Protein AF-A0A1I4ALZ8-F1 (afdb_monomer_lite)

Radius of gyration: 36.39 Å; chains: 1; bounding box: 102×57×103 Å

Sequence (202 aa):
MAGQRLGHFTLVLSGMFPVREQSDTSKTTGQTIAGKTPAMRKPFARTHALRALAEGAKATLDLLADASGRSLRMLKLQAEREGWALDRAPQEDLAARFRVFAAMLLDKLEDAGRKAAEEGITINKAEIDGFITIIRGLEKVDTIMRPEMVAKENKIKQDEDMAEVLQRINTRIVEMARELAAQLVEESCRAGRCVAGEGRMV

Secondary structure (DSSP, 8-state):
---------------------------------------SSHHHHHHHHHHHHHTT----HHHHHHHHT--HHHHHHHHHHTT--TTS-----HHHHHHHHHHHHHHHHHHHHHHHHHS-----HHHHHHHHHHHHHHHHHHHHHHHHHHHHHHHHHHHHHHHHHHHHHHHHHHHHHHHHHHHHHHHHHHHHHHHHHSS---

pLDDT: mean 70.78, std 19.29, range [33.56, 97.81]

Foldseek 3Di:
DDDDDDDDDDDDDDDDDDDDDDDDDDDDDDDDDPDPDDDDPQPVLQVVLVVCVVVPHQDDLSSVCNVVVHDSVVSVVVCVVVVPPSVPDPPPPPPVVVVVVVVVLVVVVVVLVCCCVPVVDPRDPVVVVVSVVVVVVVVVVCVVVVVVVVVVVVVVVVVVVVVVVVVVVVVVVVVVVVVVVVVVVVVVVVVVVVVVVPPPDD

Structure (mmCIF, N/CA/C/O backbone):
data_AF-A0A1I4ALZ8-F1
#
_entry.id   AF-A0A1I4ALZ8-F1
#
loop_
_atom_site.group_PDB
_atom_site.id
_atom_site.type_symbol
_atom_site.label_atom_id
_atom_site.label_alt_id
_atom_site.label_comp_id
_atom_site.label_asym_id
_atom_site.label_entity_id
_atom_site.label_seq_id
_atom_site.pdbx_PDB_ins_code
_atom_site.Cartn_x
_atom_site.Cartn_y
_atom_site.Cartn_z
_atom_site.occupancy
_atom_site.B_iso_or_equiv
_atom_site.auth_seq_id
_atom_site.auth_comp_id
_atom_site.auth_asym_id
_atom_site.auth_atom_id
_atom_site.pdbx_PDB_model_num
ATOM 1 N N . MET A 1 1 ? -57.436 -8.500 36.929 1.00 39.16 1 MET A N 1
ATOM 2 C CA . MET A 1 1 ? -58.690 -9.109 36.427 1.00 39.16 1 MET A CA 1
ATOM 3 C C . MET A 1 1 ? -58.952 -8.445 35.081 1.00 39.16 1 MET A C 1
ATOM 5 O O . MET A 1 1 ? -59.111 -7.240 35.098 1.00 39.16 1 MET A O 1
ATOM 9 N N . ALA A 1 2 ? -58.878 -9.017 33.884 1.00 40.94 2 ALA A N 1
ATOM 10 C CA . ALA A 1 2 ? -58.843 -10.358 33.293 1.00 40.94 2 ALA A CA 1
ATOM 11 C C . ALA A 1 2 ? -58.026 -10.209 31.972 1.00 40.94 2 ALA A C 1
ATOM 13 O O . ALA A 1 2 ? -57.810 -9.084 31.544 1.00 40.94 2 ALA A O 1
ATOM 14 N N . GLY A 1 3 ? -57.500 -11.187 31.242 1.00 38.97 3 GLY A N 1
ATOM 15 C CA . GLY A 1 3 ? -57.670 -12.633 31.151 1.00 38.97 3 GLY A CA 1
ATOM 16 C C . GLY A 1 3 ? -57.315 -13.004 29.696 1.00 38.97 3 GLY A C 1
ATOM 17 O O . GLY A 1 3 ? -57.882 -12.440 28.767 1.00 38.97 3 GLY A O 1
ATOM 18 N N . GLN A 1 4 ? -56.329 -13.884 29.507 1.00 48.06 4 GLN A N 1
ATOM 19 C CA . GLN A 1 4 ? -55.815 -14.375 28.216 1.00 48.06 4 GLN A CA 1
ATOM 20 C C . GLN A 1 4 ? -56.834 -15.244 27.451 1.00 48.06 4 GLN A C 1
ATOM 22 O O . GLN A 1 4 ? -57.576 -15.981 28.095 1.00 48.06 4 GLN A O 1
ATOM 27 N N . ARG A 1 5 ? -56.753 -15.273 26.106 1.00 43.75 5 ARG A N 1
ATOM 28 C CA . ARG A 1 5 ? -57.027 -16.436 25.214 1.00 43.75 5 ARG A CA 1
ATOM 29 C C . ARG A 1 5 ? -56.225 -16.240 23.912 1.00 43.75 5 ARG A C 1
ATOM 31 O O . ARG A 1 5 ? -56.428 -15.243 23.236 1.00 43.75 5 ARG A O 1
ATOM 38 N N . LEU A 1 6 ? -55.130 -16.965 23.661 1.00 45.75 6 LEU A N 1
ATOM 39 C CA . LEU A 1 6 ? -55.032 -18.291 23.022 1.00 45.75 6 LEU A CA 1
ATOM 40 C C . LEU A 1 6 ? -55.847 -18.429 21.726 1.00 45.75 6 LEU A C 1
ATOM 42 O O . LEU A 1 6 ? -57.055 -18.644 21.760 1.00 45.75 6 LEU A O 1
ATOM 46 N N . GLY A 1 7 ? -55.132 -18.383 20.600 1.00 43.22 7 GLY A N 1
ATOM 47 C CA . GLY A 1 7 ? -55.581 -18.831 19.286 1.00 43.22 7 GLY A CA 1
ATOM 48 C C . GLY A 1 7 ? -54.476 -19.658 18.632 1.00 43.22 7 GLY A C 1
ATOM 49 O O . GLY A 1 7 ? -53.557 -19.114 18.032 1.00 43.22 7 GLY A O 1
ATOM 50 N N . HIS A 1 8 ? -54.560 -20.975 18.810 1.00 39.53 8 HIS A N 1
ATOM 51 C CA . HIS A 1 8 ? -53.878 -21.990 18.011 1.00 39.53 8 HIS A CA 1
ATOM 52 C C . HIS A 1 8 ? -54.410 -21.953 16.571 1.00 39.53 8 HIS A C 1
ATOM 54 O O . HIS A 1 8 ? -55.624 -21.980 16.395 1.00 39.53 8 HIS A O 1
ATOM 60 N N . PHE A 1 9 ? -53.535 -22.021 15.565 1.00 38.72 9 PHE A N 1
ATOM 61 C CA . PHE A 1 9 ? -53.854 -22.697 14.305 1.00 38.72 9 PHE A CA 1
ATOM 62 C C . PHE A 1 9 ? -52.596 -23.359 13.739 1.00 38.72 9 PHE A C 1
ATOM 64 O O . PHE A 1 9 ? -51.549 -22.735 13.578 1.00 38.72 9 PHE A O 1
ATOM 71 N N . THR A 1 10 ? -52.723 -24.655 13.487 1.00 39.97 10 THR A N 1
ATOM 72 C CA . THR A 1 10 ? -51.691 -25.566 12.999 1.00 39.97 10 THR A CA 1
ATOM 73 C C . THR A 1 10 ? -52.059 -26.016 11.581 1.00 39.97 10 THR A C 1
ATOM 75 O O . THR A 1 10 ? -53.237 -26.234 11.312 1.00 39.97 10 THR A O 1
ATOM 78 N N . LEU A 1 11 ? -51.021 -26.276 10.771 1.00 37.44 11 LEU A N 1
ATOM 79 C CA . LEU A 1 11 ? -50.942 -27.162 9.588 1.00 37.44 11 LEU A CA 1
ATOM 80 C C . LEU A 1 11 ? -51.594 -26.737 8.255 1.00 37.44 11 LEU A C 1
ATOM 82 O O . LEU A 1 11 ? -52.790 -26.490 8.178 1.00 37.44 11 LEU A O 1
ATOM 86 N N . VAL A 1 12 ? -50.777 -26.764 7.187 1.00 42.06 12 VAL A N 1
ATOM 87 C CA . VAL A 1 12 ? -50.769 -27.707 6.028 1.00 42.06 12 VAL A CA 1
ATOM 88 C C . VAL A 1 12 ? -49.774 -27.115 4.993 1.00 42.06 12 VAL A C 1
ATOM 90 O O . VAL A 1 12 ? -49.959 -25.994 4.545 1.00 42.06 12 VAL A O 1
ATOM 93 N N . LEU A 1 13 ? -48.543 -27.624 4.832 1.00 40.00 13 LEU A N 1
ATOM 94 C CA . LEU A 1 13 ? -48.070 -28.708 3.943 1.00 40.00 13 LEU A CA 1
ATOM 95 C C . LEU A 1 13 ? -48.398 -28.567 2.438 1.00 40.00 13 LEU A C 1
ATOM 97 O O . LEU A 1 13 ? -49.560 -28.527 2.055 1.00 40.00 13 LEU A O 1
ATOM 101 N N . SER A 1 14 ? -47.339 -28.698 1.621 1.00 34.47 14 SER A N 1
ATOM 102 C CA . SER A 1 14 ? -47.292 -29.250 0.247 1.00 34.47 14 SER A CA 1
ATOM 103 C C . SER A 1 14 ? -46.983 -28.281 -0.911 1.00 34.47 14 SER A C 1
ATOM 105 O O . SER A 1 14 ? -47.621 -27.245 -1.065 1.00 34.47 14 SER A O 1
ATOM 107 N N . GLY A 1 15 ? -46.022 -28.684 -1.760 1.00 36.72 15 GLY A N 1
ATOM 108 C CA . GLY A 1 15 ? -45.734 -28.089 -3.076 1.00 36.72 15 GLY A CA 1
ATOM 109 C C . GLY A 1 15 ? -44.253 -27.736 -3.305 1.00 36.72 15 GLY A C 1
ATOM 110 O O . GLY A 1 15 ? -43.898 -26.569 -3.285 1.00 36.72 15 GLY A O 1
ATOM 111 N N . MET A 1 16 ? -43.311 -28.684 -3.349 1.00 38.56 16 MET A N 1
ATOM 112 C CA . MET A 1 16 ? -43.012 -29.523 -4.525 1.00 38.56 16 MET A CA 1
ATOM 113 C C . MET A 1 16 ? -42.394 -28.721 -5.692 1.00 38.56 16 MET A C 1
ATOM 115 O O . MET A 1 16 ? -43.092 -28.320 -6.614 1.00 38.56 16 MET A O 1
ATOM 119 N N . PHE A 1 17 ? -41.068 -28.527 -5.667 1.00 35.38 17 PHE A N 1
ATOM 120 C CA . PHE A 1 17 ? -40.275 -28.154 -6.847 1.00 35.38 17 PHE A CA 1
ATOM 121 C C . PHE A 1 17 ? -39.162 -29.194 -7.051 1.00 35.38 17 PHE A C 1
ATOM 123 O O . PHE A 1 17 ? -38.376 -29.418 -6.128 1.00 35.38 17 PHE A O 1
ATOM 130 N N . PRO A 1 18 ? -39.111 -29.878 -8.208 1.00 49.50 18 PRO A N 1
ATOM 131 C CA . PRO A 1 18 ? -38.212 -31.001 -8.409 1.00 49.50 18 PRO A CA 1
ATOM 132 C C . PRO A 1 18 ? -36.796 -30.551 -8.775 1.00 49.50 18 PRO A C 1
ATOM 134 O O . PRO A 1 18 ? -36.575 -29.723 -9.659 1.00 49.50 18 PRO A O 1
ATOM 137 N N . VAL A 1 19 ? -35.843 -31.195 -8.105 1.00 43.03 19 VAL A N 1
ATOM 138 C CA . VAL A 1 19 ? -34.445 -31.353 -8.502 1.00 43.03 19 VAL A CA 1
ATOM 139 C C . VAL A 1 19 ? -34.412 -32.127 -9.820 1.00 43.03 19 VAL A C 1
ATOM 141 O O . VAL A 1 19 ? -34.916 -33.246 -9.896 1.00 43.03 19 VAL A O 1
ATOM 144 N N . ARG A 1 20 ? -33.837 -31.533 -10.869 1.00 38.47 20 ARG A N 1
ATOM 145 C CA . ARG A 1 20 ? -33.562 -32.221 -12.134 1.00 38.47 20 ARG A CA 1
ATOM 146 C C . ARG A 1 20 ? -32.094 -32.629 -12.155 1.00 38.47 20 ARG A C 1
ATOM 148 O O . ARG A 1 20 ? -31.228 -31.838 -12.517 1.00 38.47 20 ARG A O 1
ATOM 155 N N . GLU A 1 21 ? -31.845 -33.868 -11.743 1.00 37.22 21 GLU A N 1
ATOM 156 C CA . GLU A 1 21 ? -30.665 -34.632 -12.140 1.00 37.22 21 GLU A CA 1
ATOM 157 C C . GLU A 1 21 ? -30.654 -34.766 -13.668 1.00 37.22 21 GLU A C 1
ATOM 159 O O . GLU A 1 21 ? -31.619 -35.236 -14.274 1.00 37.22 21 GLU A O 1
ATOM 164 N N . GLN A 1 22 ? -29.554 -34.360 -14.295 1.00 38.69 22 GLN A N 1
ATOM 165 C CA . GLN A 1 22 ? -29.162 -34.857 -15.607 1.00 38.69 22 GLN A CA 1
ATOM 166 C C . GLN A 1 22 ? -27.755 -35.425 -15.483 1.00 38.69 22 GLN A C 1
ATOM 168 O O . GLN A 1 22 ? -26.753 -34.714 -15.451 1.00 38.69 22 GLN A O 1
ATOM 173 N N . SER A 1 23 ? -27.730 -36.743 -15.350 1.00 39.44 23 SER A N 1
ATOM 174 C CA . SER A 1 23 ? -26.607 -37.616 -15.617 1.00 39.44 23 SER A CA 1
ATOM 175 C C . SER A 1 23 ? -26.471 -37.778 -17.132 1.00 39.44 23 SER A C 1
ATOM 177 O O . SER A 1 23 ? -27.254 -38.492 -17.745 1.00 39.44 23 SER A O 1
ATOM 179 N N . ASP A 1 24 ? -25.459 -37.147 -17.729 1.00 38.66 24 ASP A N 1
ATOM 180 C CA . ASP A 1 24 ? -24.998 -37.499 -19.074 1.00 38.66 24 ASP A CA 1
ATOM 181 C C . ASP A 1 24 ? -23.611 -38.135 -18.988 1.00 38.66 24 ASP A C 1
ATOM 183 O O . ASP A 1 24 ? -22.572 -37.490 -18.835 1.00 38.66 24 ASP A O 1
ATOM 187 N N . THR A 1 25 ? -23.616 -39.461 -19.072 1.00 45.75 25 THR A N 1
ATOM 188 C CA . THR A 1 25 ? -22.451 -40.300 -19.314 1.00 45.75 25 THR A CA 1
ATOM 189 C C . THR A 1 25 ? -22.247 -40.430 -20.820 1.00 45.75 25 THR A C 1
ATOM 191 O O . THR A 1 25 ? -22.903 -41.217 -21.490 1.00 45.75 25 THR A O 1
ATOM 194 N N . SER A 1 26 ? -21.277 -39.699 -21.365 1.00 44.88 26 SER A N 1
ATOM 195 C CA . SER A 1 26 ? -20.727 -39.981 -22.697 1.00 44.88 26 SER A CA 1
ATOM 196 C C . SER A 1 26 ? -19.204 -39.916 -22.658 1.00 44.88 26 SER A C 1
ATOM 198 O O . SER A 1 26 ? -18.594 -38.858 -22.772 1.00 44.88 26 SER A O 1
ATOM 200 N N . LYS A 1 27 ? -18.572 -41.084 -22.498 1.00 42.75 27 LYS A N 1
ATOM 201 C CA . LYS A 1 27 ? -17.187 -41.318 -22.922 1.0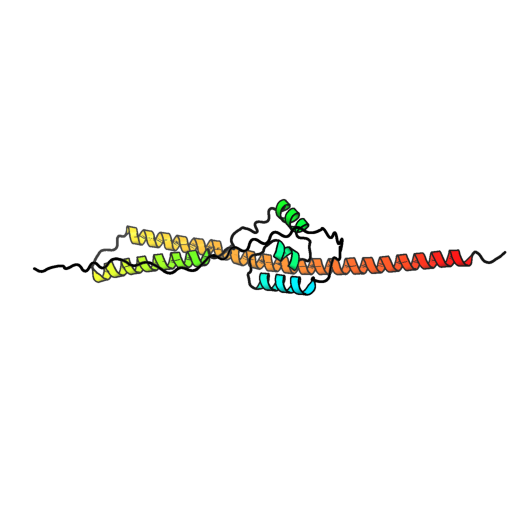0 42.75 27 LYS A CA 1
ATOM 202 C C . LYS A 1 27 ? -17.160 -41.318 -24.447 1.00 42.75 27 LYS A C 1
ATOM 204 O O . LYS A 1 27 ? -17.779 -42.210 -25.015 1.00 42.75 27 LYS A O 1
ATOM 209 N N . THR A 1 28 ? -16.372 -40.469 -25.105 1.00 39.03 28 THR A N 1
ATOM 210 C CA . THR A 1 28 ? -15.719 -40.831 -26.379 1.00 39.03 28 THR A CA 1
ATOM 211 C C . THR A 1 28 ? -14.501 -39.937 -26.636 1.00 39.03 28 THR A C 1
ATOM 213 O O . THR A 1 28 ? -14.624 -38.729 -26.779 1.00 39.03 28 THR A O 1
ATOM 216 N N . THR A 1 29 ? -13.346 -40.601 -26.706 1.00 38.97 29 THR A N 1
ATOM 217 C CA . THR A 1 29 ? -12.202 -40.327 -27.589 1.00 38.97 29 THR A CA 1
ATOM 218 C C . THR A 1 29 ? -11.378 -39.058 -27.385 1.00 38.97 29 THR A C 1
ATOM 220 O O . THR A 1 29 ? -11.809 -37.927 -27.570 1.00 38.97 29 THR A O 1
ATOM 223 N N . GLY A 1 30 ? -10.110 -39.310 -27.054 1.00 41.03 30 GLY A N 1
ATOM 224 C CA . GLY A 1 30 ? -9.074 -38.307 -26.934 1.00 41.03 30 GLY A CA 1
ATOM 225 C C . GLY A 1 30 ? -8.847 -37.517 -28.214 1.00 41.03 30 GLY A C 1
ATOM 226 O O . GLY A 1 30 ? -8.877 -38.045 -29.324 1.00 41.03 30 GLY A O 1
ATOM 227 N N . GLN A 1 31 ? -8.506 -36.252 -28.016 1.00 37.94 31 GLN A N 1
ATOM 228 C CA . GLN A 1 31 ? -7.768 -35.495 -29.002 1.00 37.94 31 GLN A CA 1
ATOM 229 C C . GLN A 1 31 ? -6.707 -34.673 -28.279 1.00 37.94 31 GLN A C 1
ATOM 231 O O . GLN A 1 31 ? -6.940 -33.584 -27.760 1.00 37.94 31 GLN A O 1
ATOM 236 N N . THR A 1 32 ? -5.514 -35.257 -28.237 1.00 43.81 32 THR A N 1
ATOM 237 C CA . THR A 1 32 ? -4.258 -34.528 -28.138 1.00 43.81 32 THR A CA 1
ATOM 238 C C . THR A 1 32 ? -4.226 -33.515 -29.275 1.00 43.81 32 THR A C 1
ATOM 240 O O . THR A 1 32 ? -4.026 -33.883 -30.428 1.00 43.81 32 THR A O 1
ATOM 243 N N . ILE A 1 33 ? -4.392 -32.237 -28.954 1.00 47.97 33 ILE A N 1
ATOM 244 C CA . ILE A 1 33 ? -3.873 -31.157 -29.789 1.00 47.97 33 ILE A CA 1
ATOM 245 C C . ILE A 1 33 ? -2.906 -30.363 -28.931 1.00 47.97 33 ILE A C 1
ATOM 247 O O . ILE A 1 33 ? -3.256 -29.458 -28.176 1.00 47.97 33 ILE A O 1
ATOM 251 N N . ALA A 1 34 ? -1.646 -30.777 -29.050 1.00 44.47 34 ALA A N 1
ATOM 252 C CA . ALA A 1 34 ? -0.503 -29.927 -28.817 1.00 44.47 34 ALA A CA 1
ATOM 253 C C . ALA A 1 34 ? -0.677 -28.657 -29.665 1.00 44.47 34 ALA A C 1
ATOM 255 O O . ALA A 1 34 ? -0.449 -28.653 -30.869 1.00 44.47 34 ALA A O 1
ATOM 256 N N . GLY A 1 35 ? -1.122 -27.589 -29.014 1.00 33.56 35 GLY A N 1
ATOM 257 C CA . GLY A 1 35 ? -1.241 -26.248 -29.571 1.00 33.56 35 GLY A CA 1
ATOM 258 C C . GLY A 1 35 ? -0.627 -25.258 -28.596 1.00 33.56 35 GLY A C 1
ATOM 259 O O . GLY A 1 35 ? -1.314 -24.444 -27.988 1.00 33.56 35 GLY A O 1
ATOM 260 N N . LYS A 1 36 ? 0.683 -25.390 -28.377 1.00 47.03 36 LYS A N 1
ATOM 261 C CA . LYS A 1 36 ? 1.496 -24.405 -27.666 1.00 47.03 36 LYS A CA 1
ATOM 262 C C . LYS A 1 36 ? 1.560 -23.140 -28.523 1.00 47.03 36 LYS A C 1
ATOM 264 O O . LYS A 1 36 ? 2.448 -23.009 -29.355 1.00 47.03 36 LYS A O 1
ATOM 269 N N . THR A 1 37 ? 0.657 -22.202 -28.270 1.00 36.03 37 THR A N 1
ATOM 270 C CA . THR A 1 37 ? 0.749 -20.831 -28.786 1.00 36.03 37 THR A CA 1
ATOM 271 C C . THR A 1 37 ? 0.792 -19.882 -27.590 1.00 36.03 37 THR A C 1
ATOM 273 O O . THR A 1 37 ? -0.251 -19.554 -27.023 1.00 36.03 37 THR A O 1
ATOM 276 N N . PRO A 1 38 ? 1.978 -19.465 -27.111 1.00 54.44 38 PRO A N 1
ATOM 277 C CA . PRO A 1 38 ? 2.044 -18.418 -26.115 1.00 54.44 38 PRO A CA 1
ATOM 278 C C . PRO A 1 38 ? 1.918 -17.058 -26.814 1.00 54.44 38 PRO A C 1
ATOM 280 O O . PRO A 1 38 ? 2.482 -16.843 -27.879 1.00 54.44 38 PRO A O 1
ATOM 283 N N . ALA A 1 39 ? 1.267 -16.121 -26.126 1.00 51.28 39 ALA A N 1
ATOM 284 C CA . ALA A 1 39 ? 1.340 -14.676 -26.353 1.00 51.28 39 ALA A CA 1
ATOM 285 C C . ALA A 1 39 ? 0.428 -14.061 -27.432 1.00 51.28 39 ALA A C 1
ATOM 287 O O . ALA A 1 39 ? 0.885 -13.689 -28.501 1.00 51.28 39 ALA A O 1
ATOM 288 N N . MET A 1 40 ? -0.823 -13.759 -27.053 1.00 48.75 40 MET A N 1
ATOM 289 C CA . MET A 1 40 ? -1.489 -12.509 -27.477 1.00 48.75 40 MET A CA 1
ATOM 290 C C . MET A 1 40 ? -2.694 -12.108 -26.593 1.00 48.75 40 MET A C 1
ATOM 292 O O . MET A 1 40 ? -3.740 -11.707 -27.079 1.00 48.75 40 MET A O 1
ATOM 296 N N . ARG A 1 41 ? -2.564 -12.194 -25.258 1.00 51.06 41 ARG A N 1
ATOM 297 C CA . ARG A 1 41 ? -3.553 -11.634 -24.297 1.00 51.06 41 ARG A CA 1
ATOM 298 C C . ARG A 1 41 ? -3.007 -10.481 -23.433 1.00 51.06 41 ARG A C 1
ATOM 300 O O . ARG A 1 41 ? -3.640 -10.065 -22.472 1.00 51.06 41 ARG A O 1
ATOM 307 N N . LYS A 1 42 ? -1.807 -9.977 -23.740 1.00 58.66 42 LYS A N 1
ATOM 308 C CA . LYS A 1 42 ? -0.958 -9.266 -22.764 1.00 58.66 42 LYS A CA 1
ATOM 309 C C . LYS A 1 42 ? -1.262 -7.779 -22.478 1.00 58.66 42 LYS A C 1
ATOM 311 O O . LYS A 1 42 ? -1.000 -7.389 -21.345 1.00 58.66 42 LYS A O 1
ATOM 316 N N . PRO A 1 43 ? -1.788 -6.934 -23.390 1.00 61.31 43 PRO A N 1
ATOM 317 C CA . PRO A 1 43 ? -1.972 -5.518 -23.051 1.00 61.31 43 PRO A CA 1
ATOM 318 C C . PRO A 1 43 ? -3.189 -5.285 -22.142 1.00 61.31 43 PRO A C 1
ATOM 320 O O . PRO A 1 43 ? -3.061 -4.634 -21.111 1.00 61.31 43 PRO A O 1
ATOM 323 N N . PHE A 1 44 ? -4.342 -5.884 -22.457 1.00 77.44 44 PHE A N 1
ATOM 324 C CA . PHE A 1 44 ? -5.579 -5.652 -21.700 1.00 77.44 44 PHE A CA 1
ATOM 325 C C . PHE A 1 44 ? -5.550 -6.243 -20.287 1.00 77.44 44 PHE A C 1
ATOM 327 O O . PHE A 1 44 ? -6.007 -5.589 -19.354 1.00 77.44 44 PHE A O 1
ATOM 334 N N . ALA A 1 45 ? -4.969 -7.436 -20.112 1.00 81.31 45 ALA A N 1
ATOM 335 C CA . ALA A 1 45 ? -4.830 -8.059 -18.793 1.00 81.31 45 ALA A CA 1
ATOM 336 C C . ALA A 1 45 ? -3.962 -7.206 -17.856 1.00 81.31 45 ALA A C 1
ATOM 338 O O . ALA A 1 45 ? -4.320 -6.989 -16.703 1.00 81.31 45 ALA A O 1
ATOM 339 N N . ARG A 1 46 ? -2.870 -6.636 -18.381 1.00 89.69 46 ARG A N 1
ATOM 340 C CA . ARG A 1 46 ? -1.981 -5.758 -17.619 1.00 89.69 46 ARG A CA 1
ATOM 341 C C . ARG A 1 46 ? -2.664 -4.456 -17.214 1.00 89.69 46 ARG A C 1
ATOM 343 O O . ARG A 1 46 ? -2.601 -4.081 -16.050 1.00 89.69 46 ARG A O 1
ATOM 350 N N . THR A 1 47 ? -3.328 -3.774 -18.149 1.00 89.94 47 THR A N 1
ATOM 351 C CA . THR A 1 47 ? -4.044 -2.522 -17.852 1.00 89.94 47 THR A CA 1
ATOM 352 C C . THR A 1 47 ? -5.179 -2.749 -16.855 1.00 89.94 47 THR A C 1
ATOM 354 O O . THR A 1 47 ? -5.353 -1.951 -15.939 1.00 89.94 47 THR A O 1
ATOM 357 N N . HIS A 1 48 ? -5.912 -3.856 -16.985 1.00 90.44 48 HIS A N 1
ATOM 358 C CA . HIS A 1 48 ? -6.957 -4.234 -16.038 1.00 90.44 48 HIS A CA 1
ATOM 359 C C . HIS A 1 48 ? -6.385 -4.541 -14.649 1.00 90.44 48 HIS A C 1
ATOM 361 O O . HIS A 1 48 ? -6.913 -4.058 -13.653 1.00 90.44 48 HIS A O 1
ATOM 367 N N . ALA A 1 49 ? -5.285 -5.295 -14.572 1.00 90.00 49 ALA A N 1
ATOM 368 C CA . ALA A 1 49 ? -4.633 -5.612 -13.307 1.00 90.00 49 ALA A CA 1
ATOM 369 C C . ALA A 1 49 ? -4.097 -4.360 -12.599 1.00 90.00 49 ALA A C 1
ATOM 371 O O . ALA A 1 49 ? -4.304 -4.196 -11.400 1.00 90.00 49 ALA A O 1
ATOM 372 N N . LEU A 1 50 ? -3.474 -3.442 -13.345 1.00 90.12 50 LEU A N 1
ATOM 373 C CA . LEU A 1 50 ? -3.016 -2.155 -12.814 1.00 90.12 50 LEU A CA 1
ATOM 374 C C . LEU A 1 50 ? -4.182 -1.299 -12.312 1.00 90.12 50 LEU A C 1
ATOM 376 O O . LEU A 1 50 ? -4.090 -0.722 -11.233 1.00 90.12 50 LEU A O 1
ATOM 380 N N . ARG A 1 51 ? -5.289 -1.250 -13.061 1.00 91.12 51 ARG A N 1
ATOM 381 C CA . ARG A 1 51 ? -6.499 -0.534 -12.648 1.00 91.12 51 ARG A CA 1
ATOM 382 C C . ARG A 1 51 ? -7.102 -1.129 -11.376 1.00 91.12 51 ARG A C 1
ATOM 384 O O . ARG A 1 51 ? -7.384 -0.382 -10.451 1.00 91.12 51 ARG A O 1
ATOM 391 N N . ALA A 1 52 ? -7.242 -2.450 -11.306 1.00 88.00 52 ALA A N 1
ATOM 392 C CA . ALA A 1 52 ? -7.767 -3.129 -10.126 1.00 88.00 52 ALA A CA 1
ATOM 393 C C . ALA A 1 52 ? -6.901 -2.859 -8.883 1.00 88.00 52 ALA A C 1
ATOM 395 O O . ALA A 1 52 ? -7.436 -2.572 -7.817 1.00 88.00 52 ALA A O 1
ATOM 396 N N . LEU A 1 53 ? -5.570 -2.885 -9.023 1.00 89.25 53 LEU A N 1
ATOM 397 C CA . LEU A 1 53 ? -4.653 -2.522 -7.937 1.00 89.25 53 LEU A CA 1
ATOM 398 C C . LEU A 1 53 ? -4.799 -1.046 -7.525 1.00 89.25 53 LEU A C 1
ATOM 400 O O . LEU A 1 53 ? -4.810 -0.753 -6.333 1.00 89.25 53 LEU A O 1
ATOM 404 N N . ALA A 1 54 ? -4.952 -0.127 -8.484 1.00 86.19 54 ALA A N 1
ATOM 405 C CA . ALA A 1 54 ? -5.153 1.299 -8.210 1.00 86.19 54 ALA A CA 1
ATOM 406 C C . ALA A 1 54 ? -6.500 1.597 -7.525 1.00 86.19 54 ALA A C 1
ATOM 408 O O . ALA A 1 54 ? -6.585 2.497 -6.696 1.00 86.19 54 ALA A O 1
ATOM 409 N N . GLU A 1 55 ? -7.541 0.824 -7.837 1.00 87.12 55 GLU A N 1
ATOM 410 C CA . GLU A 1 55 ? -8.869 0.909 -7.214 1.00 87.12 55 GLU A CA 1
ATOM 411 C C . GLU A 1 55 ? -8.932 0.206 -5.840 1.00 87.12 55 GLU A C 1
ATOM 413 O O . GLU A 1 55 ? -9.982 0.193 -5.201 1.00 87.12 55 GLU A O 1
ATOM 418 N N . GLY A 1 56 ? -7.815 -0.353 -5.357 1.00 81.81 56 GLY A N 1
ATOM 419 C CA . GLY A 1 56 ? -7.704 -0.940 -4.019 1.00 81.81 56 GLY A CA 1
ATOM 420 C C . GLY A 1 56 ? -8.043 -2.429 -3.933 1.00 81.81 56 GLY A C 1
ATOM 421 O O . GLY A 1 56 ? -8.231 -2.946 -2.831 1.00 81.81 56 GLY A O 1
ATOM 422 N N . ALA A 1 57 ? -8.111 -3.151 -5.057 1.00 83.56 57 ALA A N 1
ATOM 423 C CA . ALA A 1 57 ? -8.279 -4.601 -5.026 1.00 83.56 57 ALA A CA 1
ATOM 424 C C . ALA A 1 57 ? -7.120 -5.275 -4.267 1.00 83.56 57 ALA A C 1
ATOM 426 O O . ALA A 1 57 ? -5.960 -4.866 -4.373 1.00 83.56 57 ALA A O 1
ATOM 427 N N . LYS A 1 58 ? -7.420 -6.354 -3.528 1.00 82.50 58 LYS A N 1
ATOM 428 C CA . LYS A 1 58 ? -6.402 -7.133 -2.805 1.00 82.50 58 LYS A CA 1
ATOM 429 C C . LYS A 1 58 ? -5.314 -7.600 -3.782 1.00 82.50 58 LYS A C 1
ATOM 431 O O . LYS A 1 58 ? -5.611 -8.254 -4.782 1.00 82.50 58 LYS A O 1
ATOM 436 N N . ALA A 1 59 ? -4.054 -7.306 -3.462 1.00 86.25 59 ALA A N 1
ATOM 437 C CA . ALA A 1 59 ? -2.904 -7.695 -4.270 1.00 86.25 59 ALA A CA 1
ATOM 438 C C . ALA A 1 59 ? -2.669 -9.217 -4.205 1.00 86.25 59 ALA A C 1
ATOM 440 O O . ALA A 1 59 ? -1.951 -9.721 -3.344 1.00 86.25 59 ALA A O 1
ATOM 441 N N . THR A 1 60 ? -3.298 -9.963 -5.113 1.00 89.19 60 THR A N 1
ATOM 442 C CA . THR A 1 60 ? -3.077 -11.405 -5.280 1.00 89.19 60 THR A CA 1
ATOM 443 C C . THR A 1 60 ? -1.900 -11.679 -6.216 1.00 89.19 60 THR A C 1
ATOM 445 O O . THR A 1 60 ? -1.550 -10.858 -7.065 1.00 89.19 60 THR A O 1
ATOM 448 N N . LEU A 1 61 ? -1.284 -12.860 -6.096 1.00 89.12 61 LEU A N 1
ATOM 449 C CA . LEU A 1 61 ? -0.155 -13.251 -6.953 1.00 89.12 61 LEU A CA 1
ATOM 450 C C . LEU A 1 61 ? -0.519 -13.297 -8.442 1.00 89.12 61 LEU A C 1
ATOM 452 O O . LEU A 1 61 ? 0.325 -12.974 -9.275 1.00 89.12 61 LEU A O 1
ATOM 456 N N . ASP A 1 62 ? -1.758 -13.664 -8.773 1.00 86.88 62 ASP A N 1
ATOM 457 C CA . ASP A 1 62 ? -2.257 -13.660 -10.151 1.00 86.88 62 ASP A CA 1
ATOM 458 C C . ASP A 1 62 ? -2.352 -12.231 -10.698 1.00 86.88 62 ASP A C 1
ATOM 460 O O . ASP A 1 62 ? -1.851 -11.940 -11.783 1.00 86.88 62 ASP A O 1
ATOM 464 N N . LEU A 1 63 ? -2.884 -11.305 -9.895 1.00 89.12 63 LEU A N 1
ATOM 465 C CA . LEU A 1 63 ? -3.003 -9.896 -10.266 1.00 89.12 63 LEU A CA 1
ATOM 466 C C . LEU A 1 63 ? -1.626 -9.233 -10.432 1.00 89.12 63 LEU A C 1
ATOM 468 O O . LEU A 1 63 ? -1.399 -8.468 -11.369 1.00 89.12 63 LEU A O 1
ATOM 472 N N . LEU A 1 64 ? -0.672 -9.577 -9.562 1.00 90.75 64 LEU A N 1
ATOM 473 C CA . LEU A 1 64 ? 0.717 -9.125 -9.662 1.00 90.75 64 LEU A CA 1
ATOM 474 C C . LEU A 1 64 ? 1.436 -9.726 -10.878 1.00 90.75 64 LEU A C 1
ATOM 476 O O . LEU A 1 64 ? 2.253 -9.045 -11.504 1.00 90.75 64 LEU A O 1
ATOM 480 N N . ALA A 1 65 ? 1.140 -10.973 -11.247 1.00 91.56 65 ALA A N 1
ATOM 481 C CA . ALA A 1 65 ? 1.679 -11.606 -12.450 1.00 91.56 65 ALA A CA 1
ATOM 482 C C . ALA A 1 65 ? 1.199 -10.890 -13.716 1.00 91.56 65 ALA A C 1
ATOM 484 O O . ALA A 1 65 ? 2.017 -10.541 -14.572 1.00 91.56 65 ALA A O 1
ATOM 485 N N . ASP A 1 66 ? -0.093 -10.579 -13.785 1.00 90.44 66 ASP A N 1
ATOM 486 C CA . ASP A 1 66 ? -0.685 -9.862 -14.912 1.00 90.44 66 ASP A CA 1
ATOM 487 C C . ASP A 1 66 ? -0.188 -8.410 -15.002 1.00 90.44 66 ASP A C 1
ATOM 489 O O . ASP A 1 66 ? 0.160 -7.942 -16.090 1.00 90.44 66 ASP A O 1
ATOM 493 N N . ALA A 1 67 ? -0.056 -7.708 -13.871 1.00 91.00 67 ALA A N 1
ATOM 494 C CA . ALA A 1 67 ? 0.460 -6.336 -13.826 1.00 91.00 67 ALA A CA 1
ATOM 495 C C . ALA A 1 67 ? 1.956 -6.242 -14.198 1.00 91.00 67 ALA A C 1
ATOM 497 O O . ALA A 1 67 ? 2.378 -5.331 -14.923 1.00 91.00 67 ALA A O 1
ATOM 498 N N . SER A 1 68 ? 2.767 -7.195 -13.724 1.00 87.31 68 SER A N 1
ATOM 499 C CA . SER A 1 68 ? 4.220 -7.230 -13.960 1.00 87.31 68 SER A CA 1
ATOM 500 C C . SER A 1 68 ? 4.618 -7.902 -15.277 1.00 87.31 68 SER A C 1
ATOM 502 O O . SER A 1 68 ? 5.762 -7.771 -15.714 1.00 87.31 68 SER A O 1
ATOM 504 N N . GLY A 1 69 ? 3.705 -8.645 -15.911 1.00 87.00 69 GLY A N 1
ATOM 505 C CA . GLY A 1 69 ? 3.994 -9.473 -17.081 1.00 87.00 69 G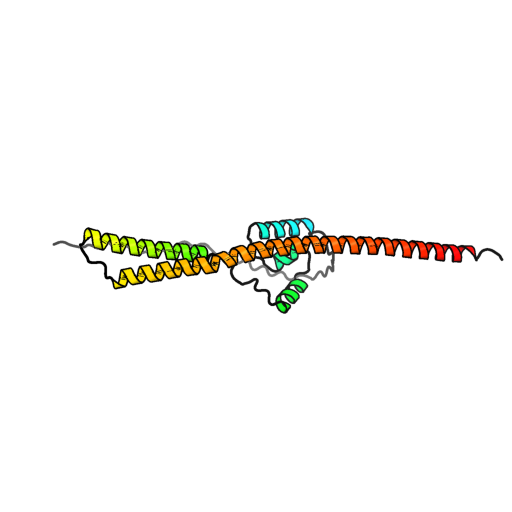LY A CA 1
ATOM 506 C C . GLY A 1 69 ? 4.917 -10.664 -16.788 1.00 87.00 69 GLY A C 1
ATOM 507 O O . GLY A 1 69 ? 5.457 -11.262 -17.725 1.00 87.00 69 GLY A O 1
ATOM 508 N N . ARG A 1 70 ? 5.131 -11.004 -15.510 1.00 87.94 70 ARG A N 1
ATOM 509 C CA . ARG A 1 70 ? 5.959 -12.137 -15.076 1.00 87.94 70 ARG A CA 1
ATOM 510 C C . ARG A 1 70 ? 5.115 -13.396 -14.927 1.00 87.94 70 ARG A C 1
ATOM 512 O O . ARG A 1 70 ? 3.912 -13.348 -14.707 1.00 87.94 70 ARG A O 1
ATOM 519 N N . SER A 1 71 ? 5.755 -14.561 -15.015 1.00 89.38 71 SER A N 1
ATOM 520 C CA . SER A 1 71 ? 5.052 -15.822 -14.768 1.00 89.38 71 SER A CA 1
ATOM 521 C C . SER A 1 71 ? 4.679 -15.965 -13.290 1.00 89.38 71 SER A C 1
ATOM 523 O O . SER A 1 71 ? 5.545 -15.787 -12.428 1.00 89.38 71 SER A O 1
ATOM 525 N N . LEU A 1 72 ? 3.454 -16.417 -13.015 1.00 89.06 72 LEU A N 1
ATOM 526 C CA . LEU A 1 72 ? 2.958 -16.723 -11.669 1.00 89.06 72 LEU A CA 1
ATOM 527 C C . LEU A 1 72 ? 3.903 -17.635 -10.868 1.00 89.06 72 LEU A C 1
ATOM 529 O O . LEU A 1 72 ? 4.132 -17.414 -9.685 1.00 89.06 72 LEU A O 1
ATOM 533 N N . ARG A 1 73 ? 4.495 -18.645 -11.520 1.00 89.69 73 ARG A N 1
ATOM 534 C CA . ARG A 1 73 ? 5.433 -19.587 -10.883 1.00 89.69 73 ARG A CA 1
ATOM 535 C C . ARG A 1 73 ? 6.662 -18.886 -10.298 1.00 89.69 73 ARG A C 1
ATOM 537 O O . ARG A 1 73 ? 7.068 -19.201 -9.187 1.00 89.69 73 ARG A O 1
ATOM 544 N N . MET A 1 74 ? 7.238 -17.943 -11.042 1.00 90.62 74 MET A N 1
ATOM 545 C CA . MET A 1 74 ? 8.401 -17.178 -10.585 1.00 90.62 74 MET A CA 1
ATOM 546 C C . MET A 1 74 ? 8.037 -16.234 -9.443 1.00 90.62 74 MET A C 1
ATOM 548 O O . MET A 1 74 ? 8.809 -16.103 -8.502 1.00 90.62 74 MET A O 1
ATOM 552 N N . LEU A 1 75 ? 6.851 -15.622 -9.502 1.00 91.44 75 LEU A N 1
ATOM 553 C CA . LEU A 1 75 ? 6.360 -14.769 -8.421 1.00 91.44 75 LEU A CA 1
ATOM 554 C C . LEU A 1 75 ? 6.075 -15.555 -7.142 1.00 91.44 75 LEU A C 1
ATOM 556 O O . LEU A 1 75 ? 6.406 -15.065 -6.075 1.00 91.44 75 LEU A O 1
ATOM 560 N N . LYS A 1 76 ? 5.545 -16.780 -7.233 1.00 89.94 76 LYS A N 1
ATOM 561 C CA . LYS A 1 76 ? 5.382 -17.673 -6.072 1.00 89.94 76 LYS A CA 1
ATOM 562 C C . LYS A 1 76 ? 6.718 -17.978 -5.403 1.00 89.94 76 LYS A C 1
ATOM 564 O O . LYS A 1 76 ? 6.870 -17.739 -4.213 1.00 89.94 76 LYS A O 1
ATOM 569 N N . LEU A 1 77 ? 7.700 -18.417 -6.189 1.00 89.88 77 LEU A N 1
ATOM 570 C CA . LEU A 1 77 ? 9.037 -18.721 -5.675 1.00 89.88 77 LEU A CA 1
ATOM 571 C C . LEU A 1 77 ? 9.699 -17.485 -5.044 1.00 89.88 77 LEU A C 1
ATOM 573 O O . LEU A 1 77 ? 10.366 -17.582 -4.018 1.00 89.88 77 LEU A O 1
ATOM 577 N N . GLN A 1 78 ? 9.510 -16.314 -5.657 1.00 91.06 78 GLN A N 1
ATOM 578 C CA . GLN A 1 78 ? 10.022 -15.054 -5.132 1.00 91.06 78 GLN A CA 1
ATOM 579 C C . GLN A 1 78 ? 9.322 -14.657 -3.825 1.00 91.06 78 GLN A C 1
ATOM 581 O O . GLN A 1 78 ? 9.999 -14.328 -2.857 1.00 91.06 78 GLN A O 1
ATOM 586 N N . ALA A 1 79 ? 7.992 -14.746 -3.785 1.00 89.75 79 ALA A N 1
ATOM 587 C CA . ALA A 1 79 ? 7.183 -14.447 -2.611 1.00 89.75 79 ALA A CA 1
ATOM 588 C C . ALA A 1 79 ? 7.531 -15.357 -1.425 1.00 89.75 79 ALA A C 1
ATOM 590 O O . ALA A 1 79 ? 7.627 -14.875 -0.303 1.00 89.75 79 ALA A O 1
ATOM 591 N N . GLU A 1 80 ? 7.780 -16.645 -1.667 1.00 89.50 80 GLU A N 1
ATOM 592 C CA . GLU A 1 80 ? 8.236 -17.589 -0.640 1.00 89.50 80 GLU A CA 1
ATOM 593 C C . GLU A 1 80 ? 9.635 -17.235 -0.128 1.00 89.50 80 GLU A C 1
ATOM 595 O O . GLU A 1 80 ? 9.855 -17.155 1.079 1.00 89.50 80 GLU A O 1
ATOM 600 N N . ARG A 1 81 ? 10.578 -16.965 -1.040 1.00 90.00 81 ARG A N 1
ATOM 601 C CA . ARG A 1 81 ? 11.962 -16.613 -0.691 1.00 90.00 81 ARG A CA 1
ATOM 602 C C . ARG A 1 81 ? 12.052 -15.318 0.116 1.00 90.00 81 ARG A C 1
ATOM 604 O O . ARG A 1 81 ? 12.908 -15.194 0.984 1.00 90.00 81 ARG A O 1
ATOM 611 N N . GLU A 1 82 ? 11.207 -14.349 -0.208 1.00 89.50 82 GLU A N 1
ATOM 612 C CA . GLU A 1 82 ? 11.206 -13.013 0.394 1.00 89.50 82 GLU A CA 1
ATOM 613 C C . GLU A 1 82 ? 10.152 -12.868 1.504 1.00 89.50 82 GLU A C 1
ATOM 615 O O . GLU A 1 82 ? 10.026 -11.796 2.092 1.00 89.50 82 GLU A O 1
ATOM 620 N N . GLY A 1 83 ? 9.397 -13.930 1.808 1.00 86.00 83 GLY A N 1
ATOM 621 C CA . GLY A 1 83 ? 8.402 -13.946 2.881 1.00 86.00 83 GLY A CA 1
ATOM 622 C C . GLY A 1 83 ? 7.260 -12.943 2.685 1.00 86.00 83 GLY A C 1
ATOM 623 O O . GLY A 1 83 ? 6.835 -12.295 3.643 1.00 86.00 83 GLY A O 1
ATOM 624 N N . TRP A 1 84 ? 6.770 -12.770 1.455 1.00 86.31 84 TRP A N 1
ATOM 625 C CA . TRP A 1 84 ? 5.714 -11.799 1.159 1.00 86.31 84 TRP A CA 1
ATOM 626 C C . TRP A 1 84 ? 4.411 -12.157 1.886 1.00 86.31 84 TRP A C 1
ATOM 628 O O . TRP A 1 84 ? 3.836 -13.226 1.690 1.00 86.31 84 TRP A O 1
ATOM 638 N N . ALA A 1 85 ? 3.891 -11.224 2.682 1.00 77.06 85 ALA A N 1
ATOM 639 C CA . ALA A 1 85 ? 2.654 -11.404 3.437 1.00 77.06 85 ALA A CA 1
ATOM 640 C C . ALA A 1 85 ? 1.426 -10.887 2.660 1.00 77.06 85 ALA A C 1
ATOM 642 O O . ALA A 1 85 ? 0.779 -9.931 3.080 1.00 77.06 85 ALA A O 1
ATOM 643 N N . LEU A 1 86 ? 1.096 -11.512 1.526 1.00 71.31 86 LEU A N 1
ATOM 644 C CA . LEU A 1 86 ? -0.046 -11.115 0.675 1.00 71.31 86 LEU A CA 1
ATOM 645 C C . LEU A 1 86 ? -1.420 -11.434 1.292 1.00 71.31 86 LEU A C 1
ATOM 647 O O . LEU A 1 86 ? -2.440 -10.880 0.884 1.00 71.31 86 LEU A O 1
ATOM 651 N N . ASP A 1 87 ? -1.438 -12.310 2.298 1.00 65.12 87 ASP A N 1
ATOM 652 C CA . ASP A 1 87 ? -2.612 -12.618 3.119 1.00 65.12 87 ASP A CA 1
ATOM 653 C C . ASP A 1 87 ? -2.671 -11.832 4.420 1.00 65.12 87 ASP A C 1
ATOM 655 O O . ASP A 1 87 ? -3.617 -11.995 5.195 1.00 65.12 87 ASP A O 1
ATOM 659 N N . ARG A 1 88 ? -1.708 -10.931 4.658 1.00 57.84 88 ARG A N 1
ATOM 660 C CA . ARG A 1 88 ? -1.914 -9.904 5.668 1.00 57.84 88 ARG A CA 1
ATOM 661 C C . ARG A 1 88 ? -3.162 -9.156 5.222 1.00 57.84 88 ARG A C 1
ATOM 663 O O . ARG A 1 88 ? -3.179 -8.597 4.124 1.00 57.84 88 ARG A O 1
ATOM 670 N N . ALA A 1 89 ? -4.210 -9.212 6.049 1.00 54.78 89 ALA A N 1
ATOM 671 C CA . ALA A 1 89 ? -5.384 -8.380 5.853 1.00 54.78 89 ALA A CA 1
ATOM 672 C C . ALA A 1 89 ? -4.877 -6.980 5.491 1.00 54.78 89 ALA A C 1
ATOM 674 O O . ALA A 1 89 ? -3.878 -6.547 6.096 1.00 54.78 89 ALA A O 1
ATOM 675 N N . PRO A 1 90 ? -5.499 -6.287 4.516 1.00 55.09 90 PRO A N 1
ATOM 676 C CA . PRO A 1 90 ? -5.232 -4.873 4.346 1.00 55.09 90 PRO A CA 1
ATOM 677 C C . PRO A 1 90 ? -5.211 -4.270 5.745 1.00 55.09 90 PRO A C 1
ATOM 679 O O . PRO A 1 90 ? -5.925 -4.738 6.641 1.00 55.09 90 PRO A O 1
ATOM 682 N N . GLN A 1 91 ? -4.416 -3.237 5.976 1.00 53.88 91 GLN A N 1
ATOM 683 C CA . GLN A 1 91 ? -4.588 -2.437 7.181 1.00 53.88 91 GLN A CA 1
ATOM 684 C C . GLN A 1 91 ? -5.944 -1.686 7.097 1.00 53.88 91 GLN A C 1
ATOM 686 O O . GLN A 1 91 ? -5.998 -0.494 7.366 1.00 53.88 91 GLN A O 1
ATOM 691 N N . GLU A 1 92 ? -7.019 -2.366 6.661 1.00 50.53 92 GLU A N 1
ATOM 692 C CA . GLU A 1 92 ? -8.428 -2.136 6.906 1.00 50.53 92 GLU A CA 1
ATOM 693 C C . GLU A 1 92 ? -8.591 -2.001 8.411 1.00 50.53 92 GLU A C 1
ATOM 695 O O . GLU A 1 92 ? -8.822 -2.906 9.213 1.00 50.53 92 GLU A O 1
ATOM 700 N N . ASP A 1 93 ? -8.338 -0.744 8.721 1.00 63.19 93 ASP A N 1
ATOM 701 C CA . ASP A 1 93 ? -9.137 0.103 9.542 1.00 63.19 93 ASP A CA 1
ATOM 702 C C . ASP A 1 93 ? -8.959 -0.140 11.021 1.00 63.19 93 ASP A C 1
ATOM 704 O O . ASP A 1 93 ? -9.892 -0.080 11.811 1.00 63.19 93 ASP A O 1
ATOM 708 N N . LEU A 1 94 ? -7.694 -0.262 11.431 1.00 61.34 94 LEU A N 1
ATOM 709 C CA . LEU A 1 94 ? -7.328 0.178 12.773 1.00 61.34 94 LEU A CA 1
ATOM 710 C C . LEU A 1 94 ? -7.912 1.578 13.037 1.00 61.34 94 LEU A C 1
ATOM 712 O O . LEU A 1 94 ? -8.458 1.799 14.109 1.00 61.34 94 LEU A O 1
ATOM 716 N N . ALA A 1 95 ? -7.902 2.466 12.035 1.00 63.53 95 ALA A N 1
ATOM 717 C CA . ALA A 1 95 ? -8.540 3.775 12.104 1.00 63.53 95 ALA A CA 1
ATOM 718 C C . ALA A 1 95 ? -10.070 3.702 12.302 1.00 63.53 95 ALA A C 1
ATOM 720 O O . ALA A 1 95 ? -10.566 4.346 13.220 1.00 63.53 95 ALA A O 1
ATOM 721 N N . ALA A 1 96 ? -10.848 2.921 11.544 1.00 67.19 96 ALA A N 1
ATOM 722 C CA . ALA A 1 96 ? -12.293 2.817 11.799 1.00 67.19 96 ALA A CA 1
ATOM 723 C C . ALA A 1 96 ? -12.637 2.014 13.043 1.00 67.19 96 ALA A C 1
ATOM 725 O O . ALA A 1 96 ? -13.570 2.388 13.742 1.00 67.19 96 ALA A O 1
ATOM 726 N N . ARG A 1 97 ? -11.878 0.976 13.395 1.00 71.69 97 ARG A N 1
ATOM 727 C CA . ARG A 1 97 ? -12.015 0.302 14.693 1.00 71.69 97 ARG A CA 1
ATOM 728 C C . ARG A 1 97 ? -11.791 1.289 15.831 1.00 71.69 97 ARG A C 1
ATOM 730 O O . ARG A 1 97 ? -12.524 1.262 16.813 1.00 71.69 97 ARG A O 1
ATOM 737 N N . PHE A 1 98 ? -10.827 2.189 15.672 1.00 74.81 98 PHE A N 1
ATOM 738 C CA . PHE A 1 98 ? -10.572 3.266 16.616 1.00 74.81 98 PHE A CA 1
ATOM 739 C C . PHE A 1 98 ? -11.699 4.305 16.626 1.00 74.81 98 PHE A C 1
ATOM 741 O O . PHE A 1 98 ? -12.114 4.707 17.705 1.00 74.81 98 PHE A O 1
ATOM 748 N N . ARG A 1 99 ? -12.272 4.682 15.472 1.00 76.88 99 ARG A N 1
ATOM 749 C CA . ARG A 1 99 ? -13.461 5.558 15.405 1.00 76.88 99 ARG A CA 1
ATOM 750 C C . ARG A 1 99 ? -14.672 4.940 16.103 1.00 76.88 99 ARG A C 1
ATOM 752 O O . ARG A 1 99 ? -15.326 5.622 16.880 1.00 76.88 99 ARG A O 1
ATOM 759 N N . VAL A 1 100 ? -14.940 3.654 15.872 1.00 79.81 100 VAL A N 1
ATOM 760 C CA . VAL A 1 100 ? -16.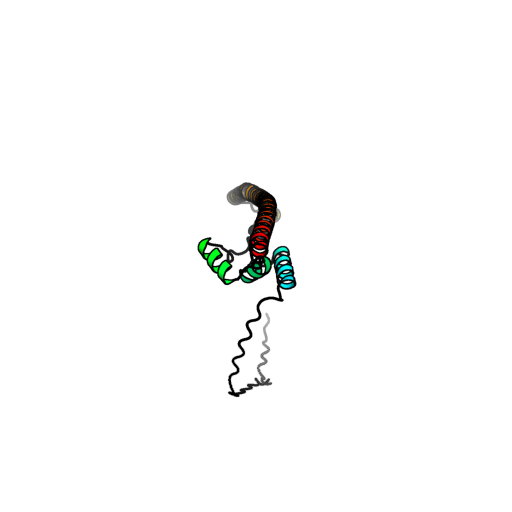020 2.907 16.540 1.00 79.81 100 VAL A CA 1
ATOM 761 C C . VAL A 1 100 ? -15.779 2.854 18.048 1.00 79.81 100 VAL A C 1
ATOM 763 O O . VAL A 1 100 ? -16.697 3.063 18.836 1.00 79.81 100 VAL A O 1
ATOM 766 N N . PHE A 1 101 ? -14.534 2.621 18.465 1.00 79.94 101 PHE A N 1
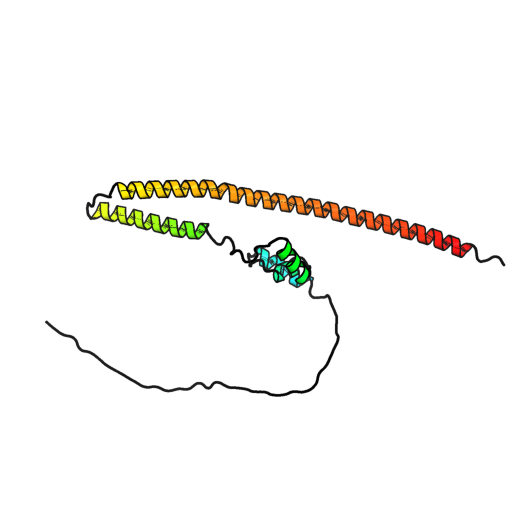ATOM 767 C CA . PHE A 1 101 ? -14.171 2.604 19.878 1.00 79.94 101 PHE A CA 1
ATOM 768 C C . PHE A 1 101 ? -14.292 3.988 20.537 1.00 79.94 101 PHE A C 1
ATOM 770 O O . PHE A 1 101 ? -14.817 4.090 21.643 1.00 79.94 101 PHE A O 1
ATOM 777 N N . ALA A 1 102 ? -13.869 5.051 19.851 1.00 77.56 102 ALA A N 1
ATOM 778 C CA . ALA A 1 102 ? -13.996 6.429 20.316 1.00 77.56 102 ALA A CA 1
ATOM 779 C C . ALA A 1 102 ? -15.466 6.863 20.433 1.00 77.56 102 ALA A C 1
ATOM 781 O O . ALA A 1 102 ? -15.833 7.459 21.441 1.00 77.56 102 ALA A O 1
ATOM 782 N N . ALA A 1 103 ? -16.313 6.504 19.461 1.00 82.75 103 ALA A N 1
ATOM 783 C CA . ALA A 1 103 ? -17.753 6.756 19.516 1.00 82.75 103 ALA A CA 1
ATOM 784 C C . ALA A 1 103 ? -18.400 6.065 20.728 1.00 82.75 103 ALA A C 1
ATOM 786 O O . ALA A 1 103 ? -19.080 6.709 21.515 1.00 82.75 103 ALA A O 1
ATOM 787 N N . MET A 1 104 ? -18.077 4.789 20.964 1.00 85.81 104 MET A N 1
ATOM 788 C CA . MET A 1 104 ? -18.581 4.041 22.122 1.00 85.81 104 MET A CA 1
ATOM 789 C C . MET A 1 104 ? -18.169 4.660 23.469 1.00 85.81 104 MET A C 1
ATOM 791 O O . MET A 1 104 ? -18.910 4.585 24.449 1.00 85.81 104 MET A O 1
ATOM 795 N N . LEU A 1 105 ? -16.957 5.215 23.557 1.00 80.38 105 LEU A N 1
ATOM 796 C CA . LEU A 1 105 ? -16.490 5.899 24.764 1.00 80.38 105 LEU A CA 1
ATOM 797 C C . LEU A 1 105 ? -17.202 7.235 24.971 1.00 80.38 105 LEU A C 1
ATOM 799 O O . LEU A 1 105 ? -17.510 7.573 26.112 1.00 80.38 105 LEU A O 1
ATOM 803 N N . LEU A 1 106 ? -17.471 7.961 23.885 1.00 83.69 106 LEU A N 1
ATOM 804 C CA . LEU A 1 106 ? -18.225 9.207 23.925 1.00 83.69 106 LEU A CA 1
ATOM 805 C C . LEU A 1 106 ? -19.665 8.956 24.388 1.00 83.69 106 LEU A C 1
ATOM 807 O O . LEU A 1 106 ? -20.105 9.613 25.324 1.00 83.69 106 LEU A O 1
ATOM 811 N N . ASP A 1 107 ? -20.334 7.937 23.844 1.00 86.12 107 ASP A N 1
ATOM 812 C CA . ASP A 1 107 ? -21.692 7.547 24.252 1.00 86.12 107 ASP A CA 1
ATOM 813 C C . ASP A 1 107 ? -21.763 7.228 25.754 1.00 86.12 107 ASP A C 1
ATOM 815 O O . ASP A 1 107 ? -22.651 7.693 26.468 1.00 86.12 107 ASP A O 1
ATOM 819 N N . LYS A 1 108 ? -20.778 6.483 26.274 1.00 81.94 108 LYS A N 1
ATOM 820 C CA . LYS A 1 108 ? -20.692 6.161 27.709 1.00 81.94 108 LYS A CA 1
ATOM 821 C C . LYS A 1 108 ? -20.463 7.393 28.578 1.00 81.94 108 LYS A C 1
ATOM 823 O O . LYS A 1 108 ? -20.995 7.460 29.685 1.00 81.94 108 LYS A O 1
ATOM 828 N N . LEU A 1 109 ? -19.661 8.343 28.102 1.00 80.69 109 LEU A N 1
ATOM 829 C CA . LEU A 1 109 ? -1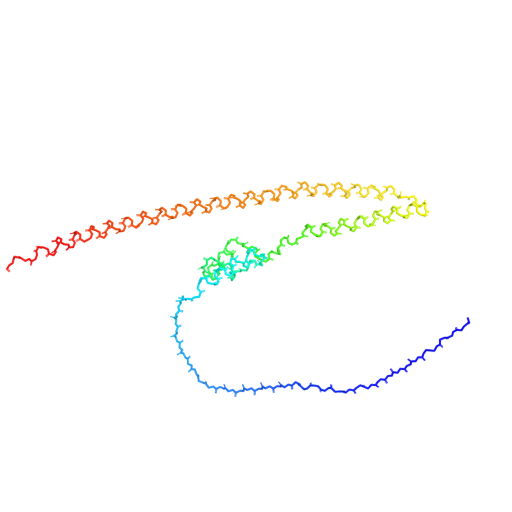9.404 9.593 28.810 1.00 80.69 109 LEU A CA 1
ATOM 830 C C . LEU A 1 109 ? -20.654 10.481 28.831 1.00 80.69 109 LEU A C 1
ATOM 832 O O . LEU A 1 109 ? -20.980 11.051 29.870 1.00 80.69 109 LEU A O 1
ATOM 836 N N . GLU A 1 110 ? -21.377 10.563 27.714 1.00 83.38 110 GLU A N 1
ATOM 837 C CA . GLU A 1 110 ? -22.647 11.284 27.633 1.00 83.38 110 GLU A CA 1
ATOM 838 C C . GLU A 1 110 ? -23.718 10.669 28.537 1.00 83.38 110 GLU A C 1
ATOM 840 O O . GLU A 1 110 ? -24.424 11.399 29.230 1.00 83.38 110 GLU A O 1
ATOM 845 N N . ASP A 1 111 ? -23.815 9.339 28.585 1.00 82.19 111 ASP A N 1
ATOM 846 C CA . ASP A 1 111 ? -24.743 8.639 29.474 1.00 82.19 111 ASP A CA 1
ATOM 847 C C . ASP A 1 111 ? -24.405 8.854 30.951 1.00 82.19 111 ASP A C 1
ATOM 849 O O . ASP A 1 111 ? -25.307 9.068 31.765 1.00 82.19 111 ASP A O 1
ATOM 853 N N . ALA A 1 112 ? -23.119 8.832 31.311 1.00 77.12 112 ALA A N 1
ATOM 854 C CA . ALA A 1 112 ? -22.674 9.155 32.665 1.00 77.12 112 ALA A CA 1
ATOM 855 C C . ALA A 1 112 ? -22.989 10.619 33.027 1.00 77.12 112 ALA A C 1
ATOM 857 O O . ALA A 1 112 ? -23.457 10.898 34.132 1.00 77.12 112 ALA A O 1
ATOM 858 N N . GLY A 1 113 ? -22.800 11.547 32.083 1.00 75.81 113 GLY A N 1
ATOM 859 C CA . GLY A 1 113 ? -23.143 12.961 32.242 1.00 75.81 113 GLY A CA 1
ATOM 860 C C . GLY A 1 113 ? -24.647 13.207 32.397 1.00 75.81 113 GLY A C 1
ATOM 861 O O . GLY A 1 113 ? -25.050 13.949 33.292 1.00 75.81 113 GLY A O 1
ATOM 862 N N . ARG A 1 114 ? -25.487 12.551 31.582 1.00 79.56 114 ARG A N 1
ATOM 863 C CA . ARG A 1 114 ? -26.957 12.635 31.673 1.00 79.56 114 ARG A CA 1
ATOM 864 C C . ARG A 1 114 ? -27.471 12.119 33.012 1.00 79.56 114 ARG A C 1
ATOM 866 O O . ARG A 1 114 ? -28.214 12.827 33.681 1.00 79.56 114 ARG A O 1
ATOM 873 N N . LYS A 1 115 ? -27.011 10.945 33.455 1.00 77.44 115 LYS A N 1
ATOM 874 C CA . LYS A 1 115 ? -27.399 10.373 34.759 1.00 77.44 115 LYS A CA 1
ATOM 875 C C . LYS A 1 115 ? -27.011 11.277 35.928 1.00 77.44 115 LYS A C 1
ATOM 877 O O . LYS A 1 115 ? -27.780 11.442 36.868 1.00 77.44 115 LYS A O 1
ATOM 882 N N . ALA A 1 116 ? -25.850 11.920 35.853 1.00 71.88 116 ALA A N 1
ATOM 883 C CA . ALA A 1 116 ? -25.436 12.876 36.872 1.00 71.88 116 ALA A CA 1
ATOM 884 C C . ALA A 1 116 ? -26.277 14.161 36.883 1.00 71.88 116 ALA A C 1
ATOM 886 O O . ALA A 1 116 ? -26.543 14.710 37.952 1.00 71.88 116 ALA A O 1
ATOM 887 N N . ALA A 1 117 ? -26.700 14.634 35.707 1.00 71.00 117 ALA A N 1
ATOM 888 C CA . ALA A 1 117 ? -27.501 15.845 35.557 1.00 71.00 117 ALA A CA 1
ATOM 889 C C . ALA A 1 117 ? -28.984 15.643 35.917 1.00 71.00 117 ALA A C 1
ATOM 891 O O . ALA A 1 117 ? -29.588 16.535 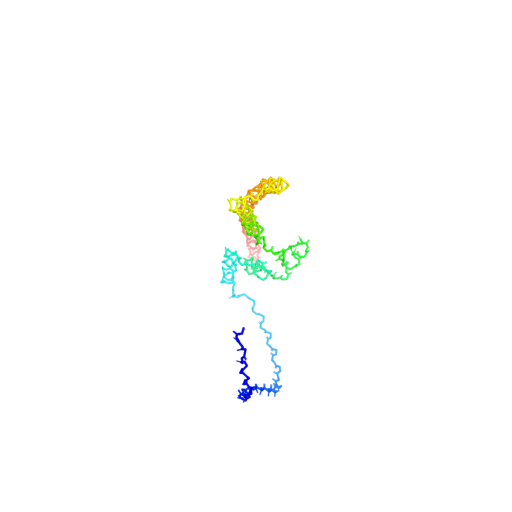36.509 1.00 71.00 117 ALA A O 1
ATOM 892 N N . GLU A 1 118 ? -29.568 14.493 35.572 1.00 73.69 118 GLU A N 1
ATOM 893 C CA . GLU A 1 118 ? -31.001 14.210 35.748 1.00 73.69 118 GLU A CA 1
ATOM 894 C C . GLU A 1 118 ? -31.320 13.559 37.099 1.00 73.69 118 GLU A C 1
ATOM 896 O O . GLU A 1 118 ? -32.329 13.888 37.719 1.00 73.69 118 GLU A O 1
ATOM 901 N N . GLU A 1 119 ? -30.458 12.663 37.585 1.00 68.19 119 GLU A N 1
ATOM 902 C CA . GLU A 1 119 ? -30.721 11.869 38.794 1.00 68.19 119 GLU A CA 1
ATOM 903 C C . GLU A 1 119 ? -29.950 12.392 40.021 1.00 68.19 119 GLU A C 1
ATOM 905 O O . GLU A 1 119 ? -30.092 11.861 41.123 1.00 68.19 119 GLU A O 1
ATOM 910 N N . GLY A 1 120 ? -29.119 13.432 39.856 1.00 59.16 120 GLY A N 1
ATOM 911 C CA . GLY A 1 120 ? -28.268 13.977 40.921 1.00 59.16 120 GLY A CA 1
ATOM 912 C C . GLY A 1 120 ? -27.205 12.991 41.420 1.00 59.16 120 GLY A C 1
ATOM 913 O O . GLY A 1 120 ? -26.620 13.188 42.488 1.00 59.16 120 GLY A O 1
ATOM 914 N N . ILE A 1 121 ? -26.962 11.913 40.666 1.00 63.84 121 ILE A N 1
ATOM 915 C CA . ILE A 1 121 ? -25.982 10.887 41.004 1.00 63.84 121 ILE A CA 1
ATOM 916 C C . ILE A 1 121 ? -24.586 11.487 40.858 1.00 63.84 121 ILE A C 1
ATOM 918 O O . ILE A 1 121 ? -24.176 11.937 39.790 1.00 63.84 121 ILE A O 1
ATOM 922 N N . THR A 1 122 ? -23.824 11.480 41.947 1.00 62.94 122 THR A N 1
ATOM 923 C CA . THR A 1 122 ? -22.428 11.917 41.936 1.00 62.94 122 THR A CA 1
ATOM 924 C C . THR A 1 122 ? -21.607 10.988 41.046 1.00 62.94 122 THR A C 1
ATOM 926 O O . THR A 1 122 ? -21.446 9.811 41.376 1.00 62.94 122 THR A O 1
ATOM 929 N N . ILE A 1 123 ? -21.065 11.514 39.943 1.00 65.19 123 ILE A N 1
ATOM 930 C CA . ILE A 1 123 ? -20.122 10.780 39.089 1.00 65.19 123 ILE A CA 1
ATOM 931 C C . ILE A 1 123 ? -18.944 10.335 39.955 1.00 65.19 123 ILE A C 1
ATOM 933 O O . ILE A 1 123 ? -18.320 11.146 40.648 1.00 65.19 123 ILE A O 1
ATOM 937 N N . ASN A 1 124 ? -18.645 9.038 39.934 1.00 74.44 124 ASN A N 1
ATOM 938 C CA . ASN A 1 124 ? -17.560 8.488 40.727 1.00 74.44 124 ASN A CA 1
ATOM 939 C C . ASN A 1 124 ? -16.223 9.026 40.195 1.00 74.44 124 ASN A C 1
ATOM 941 O O . ASN A 1 124 ? -15.908 8.894 39.014 1.00 74.44 124 ASN A O 1
ATOM 945 N N . LYS A 1 125 ? -15.404 9.610 41.075 1.00 74.06 125 LYS A N 1
ATOM 946 C CA . LYS A 1 125 ? -14.071 10.132 40.735 1.00 74.06 125 LYS A CA 1
ATOM 947 C C . LYS A 1 125 ? -13.195 9.093 40.019 1.00 74.06 125 LYS A C 1
ATOM 949 O O . LYS A 1 125 ? -12.461 9.452 39.105 1.00 74.06 125 LYS A O 1
ATOM 954 N N . ALA A 1 126 ? -13.327 7.813 40.374 1.00 75.69 126 ALA A N 1
ATOM 955 C CA . ALA A 1 126 ? -12.620 6.717 39.712 1.00 75.69 126 ALA A CA 1
ATOM 956 C C . ALA A 1 126 ? -13.015 6.545 38.231 1.00 75.69 126 ALA A C 1
ATOM 958 O O . ALA A 1 126 ? -12.202 6.125 37.413 1.00 75.69 126 ALA A O 1
ATOM 959 N N . GLU A 1 127 ? -14.253 6.886 37.880 1.00 70.31 127 GLU A N 1
ATOM 960 C CA . GLU A 1 127 ? -14.780 6.814 36.517 1.00 70.31 127 GLU A CA 1
ATOM 961 C C . GLU A 1 127 ? -14.219 7.962 35.663 1.00 70.31 127 GLU A C 1
ATOM 963 O O . GLU A 1 127 ? -13.733 7.739 34.555 1.00 70.31 127 GLU A O 1
ATOM 968 N N . ILE A 1 128 ? -14.151 9.172 36.234 1.00 76.69 128 ILE A N 1
ATOM 969 C CA . ILE A 1 128 ? -13.507 10.345 35.619 1.00 76.69 128 ILE A CA 1
ATOM 970 C C . ILE A 1 128 ? -12.007 10.102 35.406 1.00 76.69 128 ILE A C 1
ATOM 972 O O . ILE A 1 128 ? -11.493 10.335 34.311 1.00 76.69 128 ILE A O 1
ATOM 976 N N . ASP A 1 129 ? -11.304 9.587 36.417 1.00 77.56 129 ASP A N 1
ATOM 977 C CA . ASP A 1 129 ? -9.879 9.254 36.306 1.00 77.56 129 ASP A CA 1
ATOM 978 C C . ASP A 1 129 ? -9.633 8.157 35.247 1.00 77.56 129 ASP A C 1
ATOM 980 O O . ASP A 1 129 ? -8.634 8.193 34.515 1.00 77.56 129 ASP A O 1
ATOM 984 N N . GLY A 1 130 ? -10.581 7.223 35.096 1.00 81.69 130 GLY A N 1
ATOM 985 C CA . GLY A 1 130 ? -10.608 6.231 34.023 1.00 81.69 130 GLY A CA 1
ATOM 986 C C . GLY A 1 130 ? -10.703 6.869 32.635 1.00 81.69 130 GLY A C 1
ATOM 987 O O . GLY A 1 130 ? -9.882 6.568 31.765 1.00 81.69 130 GLY A O 1
ATOM 988 N N . PHE A 1 131 ? -11.632 7.807 32.436 1.00 76.12 131 PHE A N 1
ATOM 989 C CA . PHE A 1 131 ? -11.768 8.536 31.172 1.00 76.12 131 PHE A CA 1
ATOM 990 C C . PHE A 1 131 ? -10.529 9.375 30.842 1.00 76.12 131 PHE A C 1
ATOM 992 O O . PHE A 1 131 ? -10.050 9.328 29.710 1.00 76.12 131 PHE A O 1
ATOM 999 N N . ILE A 1 132 ? -9.942 10.071 31.820 1.00 79.69 132 ILE A N 1
ATOM 1000 C CA . ILE A 1 132 ? -8.708 10.853 31.626 1.00 79.69 132 ILE A CA 1
ATOM 1001 C C . ILE A 1 132 ? -7.543 9.951 31.193 1.00 79.69 132 ILE A C 1
ATOM 1003 O O . ILE A 1 132 ? -6.754 10.314 30.317 1.00 79.69 132 ILE A O 1
ATOM 1007 N N . THR A 1 133 ? -7.434 8.763 31.786 1.00 85.25 133 THR A N 1
ATOM 1008 C CA . THR A 1 133 ? -6.394 7.783 31.443 1.00 85.25 133 THR A CA 1
ATOM 1009 C C . THR A 1 133 ? -6.584 7.243 30.028 1.00 85.25 133 THR A C 1
ATOM 1011 O O . THR A 1 133 ? -5.612 7.122 29.281 1.00 85.25 133 THR A O 1
ATOM 1014 N N . ILE A 1 134 ? -7.830 6.977 29.629 1.00 78.94 134 ILE A N 1
ATOM 1015 C CA . ILE A 1 134 ? -8.158 6.542 28.270 1.00 78.94 134 ILE A CA 1
ATOM 1016 C C . ILE A 1 134 ? -7.839 7.650 27.260 1.00 78.94 134 ILE A C 1
ATOM 1018 O O . ILE A 1 134 ? -7.136 7.375 26.295 1.00 78.94 134 ILE A O 1
ATOM 1022 N N . ILE A 1 135 ? -8.255 8.899 27.501 1.00 79.25 135 ILE A N 1
ATOM 1023 C CA . ILE A 1 135 ? -7.977 10.047 26.615 1.00 79.25 135 ILE A CA 1
ATOM 1024 C C . ILE A 1 135 ? -6.468 10.232 26.406 1.00 79.25 135 ILE A C 1
ATOM 1026 O O . ILE A 1 135 ? -6.010 10.300 25.267 1.00 79.25 135 ILE A O 1
ATOM 1030 N N . ARG A 1 136 ? -5.671 10.197 27.482 1.00 79.44 136 ARG A N 1
ATOM 1031 C CA . ARG A 1 136 ? -4.199 10.252 27.387 1.00 79.44 136 ARG A CA 1
ATOM 1032 C C . ARG A 1 136 ? -3.612 9.065 26.622 1.00 79.44 136 ARG A C 1
ATOM 1034 O O . ARG A 1 136 ? -2.610 9.205 25.922 1.00 79.44 136 ARG A O 1
ATOM 1041 N N . GLY A 1 137 ? -4.222 7.887 26.748 1.00 76.06 137 GLY A N 1
ATOM 1042 C CA . GLY A 1 137 ? -3.883 6.716 25.943 1.00 76.06 137 GLY A CA 1
ATOM 1043 C C . GLY A 1 137 ? -4.138 6.946 24.451 1.00 76.06 137 GLY A C 1
ATOM 1044 O O . GLY A 1 137 ? -3.283 6.610 23.634 1.00 76.06 137 GLY A O 1
ATOM 1045 N N . LEU A 1 138 ? -5.267 7.568 24.099 1.00 71.00 138 LEU A N 1
ATOM 1046 C CA . LEU A 1 138 ? -5.640 7.880 22.715 1.00 71.00 138 LEU A CA 1
ATOM 1047 C C . LEU A 1 138 ? -4.704 8.931 22.091 1.00 71.00 138 LEU A C 1
ATOM 1049 O O . LEU A 1 138 ? -4.235 8.724 20.974 1.00 71.00 138 LEU A O 1
ATOM 1053 N N . GLU A 1 139 ? -4.347 9.994 22.818 1.00 71.50 139 GLU A N 1
ATOM 1054 C CA . GLU A 1 139 ? -3.359 10.999 22.372 1.00 71.50 139 GLU A CA 1
ATOM 1055 C C . GLU A 1 139 ? -1.984 10.372 22.093 1.00 71.50 139 GLU A C 1
ATOM 1057 O O . GLU A 1 139 ? -1.291 10.710 21.127 1.00 71.50 139 GLU A O 1
ATOM 1062 N N . LYS A 1 140 ? -1.585 9.403 22.921 1.00 72.25 140 LYS A N 1
ATOM 1063 C CA . LYS A 1 140 ? -0.319 8.686 22.756 1.00 72.25 140 LYS A CA 1
ATOM 1064 C C . LYS A 1 140 ? -0.340 7.750 21.546 1.00 72.25 140 LYS A C 1
ATOM 1066 O O . LYS A 1 140 ? 0.675 7.630 20.866 1.00 72.25 140 LYS A O 1
ATOM 1071 N N . VAL A 1 141 ? -1.482 7.125 21.251 1.00 64.62 141 VAL A N 1
ATOM 1072 C CA . VAL A 1 141 ? -1.669 6.309 20.039 1.00 64.62 141 VAL A CA 1
ATOM 1073 C C . VAL A 1 141 ? -1.630 7.176 18.780 1.00 64.62 141 VAL A C 1
ATOM 1075 O O . VAL A 1 141 ? -0.950 6.800 17.827 1.00 64.62 141 VAL A O 1
ATOM 1078 N N . ASP A 1 142 ? -2.263 8.353 18.786 1.00 61.41 142 ASP A N 1
ATOM 1079 C CA . ASP A 1 142 ? -2.186 9.303 17.665 1.00 61.41 142 ASP A CA 1
ATOM 1080 C C . ASP A 1 142 ? -0.736 9.752 17.410 1.00 61.41 142 ASP A C 1
ATOM 1082 O O . ASP A 1 142 ? -0.239 9.695 16.284 1.00 61.41 142 ASP A O 1
ATOM 1086 N N . THR A 1 143 ? 0.005 10.057 18.480 1.00 63.03 143 THR A N 1
ATOM 1087 C CA . THR A 1 143 ? 1.430 10.423 18.406 1.00 63.03 143 THR A CA 1
ATOM 1088 C C . THR A 1 143 ? 2.303 9.312 17.803 1.00 63.03 143 THR A C 1
ATOM 1090 O O . THR A 1 143 ? 3.288 9.607 17.130 1.00 63.03 143 THR A O 1
ATOM 1093 N N . ILE A 1 144 ? 1.955 8.037 18.014 1.00 61.00 144 ILE A N 1
ATOM 1094 C CA . ILE A 1 144 ? 2.689 6.880 17.473 1.00 61.00 144 ILE A CA 1
ATOM 1095 C C . ILE A 1 144 ? 2.270 6.570 16.026 1.00 61.00 144 ILE A C 1
ATOM 1097 O O . ILE A 1 144 ? 3.119 6.233 15.204 1.00 61.00 144 ILE A O 1
ATOM 1101 N N . MET A 1 145 ? 0.987 6.710 15.679 1.00 58.62 145 MET A N 1
ATOM 1102 C CA . MET A 1 145 ? 0.484 6.392 14.335 1.00 58.62 145 MET A CA 1
ATOM 1103 C C . MET A 1 145 ? 0.823 7.460 13.288 1.00 58.62 145 MET A C 1
ATOM 1105 O O . MET A 1 145 ? 1.059 7.136 12.121 1.00 58.62 145 MET A O 1
ATOM 1109 N N . ARG A 1 146 ? 0.876 8.735 13.678 1.00 57.75 146 ARG A N 1
ATOM 1110 C CA . ARG A 1 146 ? 1.159 9.852 12.765 1.00 57.75 146 ARG A CA 1
ATOM 1111 C C . ARG A 1 146 ? 2.540 9.781 12.079 1.00 57.75 146 ARG A C 1
ATOM 1113 O O . ARG A 1 146 ? 2.582 9.965 10.860 1.00 57.75 146 ARG A O 1
ATOM 1120 N N . PRO A 1 147 ? 3.660 9.465 12.764 1.00 56.50 147 PRO A N 1
ATOM 1121 C CA . PRO A 1 147 ? 4.953 9.303 12.103 1.00 56.50 147 PRO A CA 1
ATOM 1122 C C . PRO A 1 147 ? 5.013 8.062 11.206 1.00 56.50 147 PRO A C 1
ATOM 1124 O O . PRO A 1 147 ? 5.707 8.107 10.196 1.00 56.50 147 PRO A O 1
ATOM 1127 N N . GLU A 1 148 ? 4.270 6.984 11.491 1.00 54.84 148 GLU A N 1
ATOM 1128 C CA . GLU A 1 148 ? 4.234 5.810 10.604 1.00 54.84 148 GLU A CA 1
ATOM 1129 C C . GLU A 1 148 ? 3.572 6.109 9.256 1.00 54.84 148 GLU A C 1
ATOM 1131 O O . GLU A 1 148 ? 4.024 5.607 8.228 1.00 54.84 148 GLU A O 1
ATOM 1136 N N . MET A 1 149 ? 2.524 6.934 9.240 1.00 53.97 149 MET A N 1
ATOM 1137 C CA . MET A 1 149 ? 1.849 7.329 8.000 1.00 53.97 149 MET A CA 1
ATOM 1138 C C . MET A 1 149 ? 2.734 8.242 7.142 1.00 53.97 149 MET A C 1
ATOM 1140 O O . MET A 1 149 ? 2.898 7.985 5.951 1.00 53.97 149 MET A O 1
ATOM 1144 N N . VAL A 1 150 ? 3.388 9.237 7.751 1.00 59.81 150 VAL A N 1
ATOM 1145 C CA . VAL A 1 150 ? 4.344 10.121 7.054 1.00 59.81 150 VAL A CA 1
ATOM 1146 C C . VAL A 1 150 ? 5.585 9.345 6.593 1.00 59.81 150 VAL A C 1
ATOM 1148 O O . VAL A 1 150 ? 6.082 9.555 5.489 1.00 59.81 150 VAL A O 1
ATOM 1151 N N . ALA A 1 151 ? 6.071 8.394 7.396 1.00 58.56 151 ALA A N 1
ATOM 1152 C CA . ALA A 1 151 ? 7.182 7.528 7.013 1.00 58.56 151 ALA A CA 1
ATOM 1153 C C . ALA A 1 151 ? 6.823 6.600 5.843 1.00 58.56 151 ALA A C 1
ATOM 1155 O O . ALA A 1 151 ? 7.672 6.354 4.989 1.00 58.56 151 ALA A O 1
ATOM 1156 N N . LYS A 1 152 ? 5.585 6.095 5.776 1.00 61.16 152 LYS A N 1
ATOM 1157 C CA . LYS A 1 152 ? 5.100 5.304 4.634 1.00 61.16 152 LYS A CA 1
ATOM 1158 C C . LYS A 1 152 ? 5.011 6.150 3.366 1.00 61.16 152 LYS A C 1
ATOM 1160 O O . LYS A 1 152 ? 5.479 5.702 2.329 1.00 61.16 152 LYS A O 1
ATOM 1165 N N . GLU A 1 153 ? 4.484 7.370 3.448 1.00 63.22 153 GLU A N 1
ATOM 1166 C CA . GLU A 1 153 ? 4.397 8.268 2.290 1.00 63.22 153 GLU A CA 1
ATOM 1167 C C . GLU A 1 153 ? 5.785 8.660 1.760 1.00 63.22 153 GLU A C 1
ATOM 1169 O O . GLU A 1 153 ? 6.029 8.613 0.557 1.00 63.22 153 GLU A O 1
ATOM 1174 N N . ASN A 1 154 ? 6.729 8.965 2.656 1.00 64.69 154 ASN A N 1
ATOM 1175 C CA . ASN A 1 154 ? 8.109 9.256 2.268 1.00 64.69 154 ASN A CA 1
ATOM 1176 C C . ASN A 1 154 ? 8.807 8.041 1.646 1.00 64.69 154 ASN A C 1
ATOM 1178 O O . ASN A 1 154 ? 9.560 8.211 0.694 1.00 64.69 154 ASN A O 1
ATOM 1182 N N . LYS A 1 155 ? 8.542 6.824 2.140 1.00 64.12 155 LYS A N 1
ATOM 1183 C CA . LYS A 1 155 ? 9.054 5.589 1.524 1.00 64.12 155 LYS A CA 1
ATOM 1184 C C . LYS A 1 155 ? 8.481 5.362 0.131 1.00 64.12 155 LYS A C 1
ATOM 1186 O O . LYS A 1 155 ? 9.239 5.044 -0.767 1.00 64.12 155 LYS A O 1
ATOM 1191 N N . ILE A 1 156 ? 7.181 5.588 -0.064 1.00 68.81 156 ILE A N 1
ATOM 1192 C CA . ILE A 1 156 ? 6.550 5.468 -1.387 1.00 68.81 156 ILE A CA 1
ATOM 1193 C C . ILE A 1 156 ? 7.192 6.446 -2.380 1.00 68.81 156 ILE A C 1
ATOM 1195 O O . ILE A 1 156 ? 7.556 6.029 -3.473 1.00 68.81 156 ILE A O 1
ATOM 1199 N N . LYS A 1 157 ? 7.401 7.710 -1.983 1.00 73.94 157 LYS A N 1
ATOM 1200 C CA . LYS A 1 157 ? 8.089 8.707 -2.825 1.00 73.94 157 LYS A CA 1
ATOM 1201 C C . LYS A 1 157 ? 9.529 8.296 -3.136 1.00 73.94 157 LYS A C 1
ATOM 1203 O O . LYS A 1 157 ? 9.949 8.352 -4.282 1.00 73.94 157 LYS A O 1
ATOM 1208 N N . GLN A 1 158 ? 10.267 7.820 -2.132 1.00 77.75 158 GLN A N 1
ATOM 1209 C CA . GLN A 1 158 ? 11.634 7.327 -2.324 1.00 77.75 158 GLN A CA 1
ATOM 1210 C C . GLN A 1 158 ? 11.697 6.111 -3.257 1.00 77.75 158 GLN A C 1
ATOM 1212 O O . GLN A 1 158 ? 12.612 6.020 -4.072 1.00 77.75 158 GLN A O 1
ATOM 1217 N N . ASP A 1 159 ? 10.741 5.187 -3.152 1.00 80.38 159 ASP A N 1
ATOM 1218 C CA . ASP A 1 159 ? 10.655 4.006 -4.012 1.00 80.38 159 ASP A CA 1
ATOM 1219 C C . ASP A 1 159 ? 10.287 4.390 -5.458 1.00 80.38 159 ASP A C 1
ATOM 1221 O O . ASP A 1 159 ? 10.807 3.793 -6.402 1.00 80.38 159 ASP A O 1
ATOM 1225 N N . GLU A 1 160 ? 9.436 5.403 -5.643 1.00 87.00 160 GLU A N 1
ATOM 1226 C CA . GLU A 1 160 ? 9.092 5.973 -6.952 1.00 87.00 160 GLU A CA 1
ATOM 1227 C C . GLU A 1 160 ? 10.302 6.654 -7.610 1.00 87.00 160 GLU A C 1
ATOM 1229 O O . GLU A 1 160 ? 10.662 6.304 -8.738 1.00 87.00 160 GLU A O 1
ATOM 1234 N N . ASP A 1 161 ? 11.002 7.526 -6.878 1.00 86.00 161 ASP A N 1
ATOM 1235 C CA . ASP A 1 161 ? 12.238 8.171 -7.338 1.00 86.00 161 ASP A CA 1
ATOM 1236 C C . ASP A 1 161 ? 13.305 7.120 -7.700 1.00 86.00 161 ASP A C 1
ATOM 1238 O O . ASP A 1 161 ? 13.983 7.201 -8.729 1.00 86.00 161 ASP A O 1
ATOM 1242 N N . MET A 1 162 ? 13.435 6.077 -6.872 1.00 90.88 162 MET A N 1
ATOM 1243 C CA . MET A 1 162 ? 14.351 4.964 -7.119 1.00 90.88 162 MET A CA 1
ATOM 1244 C C . MET A 1 162 ? 13.980 4.200 -8.395 1.00 90.88 162 MET A C 1
ATOM 1246 O O . MET A 1 162 ? 14.861 3.850 -9.187 1.00 90.88 162 MET A O 1
ATOM 1250 N N . ALA A 1 163 ? 12.690 3.945 -8.625 1.00 92.50 163 ALA A N 1
ATOM 1251 C CA . ALA A 1 163 ? 12.219 3.277 -9.832 1.00 92.50 163 ALA A CA 1
ATOM 1252 C C . ALA A 1 163 ? 12.539 4.093 -11.096 1.00 92.50 163 ALA A C 1
ATOM 1254 O O . ALA A 1 163 ? 12.987 3.516 -12.093 1.00 92.50 163 ALA A O 1
ATOM 1255 N N . GLU A 1 164 ? 12.391 5.420 -11.048 1.00 94.25 164 GLU A N 1
ATOM 1256 C CA . GLU A 1 164 ? 12.746 6.305 -12.162 1.00 94.25 164 GLU A CA 1
ATOM 1257 C C . GLU A 1 164 ? 14.252 6.248 -12.473 1.00 94.25 164 GLU A C 1
ATOM 1259 O O . GLU A 1 164 ? 14.658 6.077 -13.631 1.00 94.25 164 GLU A O 1
ATOM 1264 N N . VAL A 1 165 ? 15.100 6.312 -11.440 1.00 94.94 165 VAL A N 1
ATOM 1265 C CA . VAL A 1 165 ? 16.559 6.206 -11.595 1.00 94.94 165 VAL A CA 1
ATOM 1266 C C . VAL A 1 165 ? 16.947 4.864 -12.219 1.00 94.94 165 VAL A C 1
ATOM 1268 O O . VAL A 1 165 ? 17.723 4.824 -13.180 1.00 94.94 165 VAL A O 1
ATOM 1271 N N . LEU A 1 166 ? 16.377 3.762 -11.728 1.00 94.75 166 LEU A N 1
ATOM 1272 C CA . LEU A 1 166 ? 16.627 2.426 -12.273 1.00 94.75 166 LEU A CA 1
ATOM 1273 C C . LEU A 1 166 ? 16.175 2.308 -13.735 1.00 94.75 166 LEU A C 1
ATOM 1275 O O . LEU A 1 166 ? 16.873 1.704 -14.554 1.00 94.75 166 LEU A O 1
ATOM 1279 N N . GLN A 1 167 ? 15.049 2.922 -14.097 1.00 94.94 167 GLN A N 1
ATOM 1280 C CA . GLN A 1 167 ? 14.565 2.945 -15.475 1.00 94.94 167 GLN A CA 1
ATOM 1281 C C . GLN A 1 167 ? 15.501 3.732 -16.404 1.00 94.94 167 GLN A C 1
ATOM 1283 O O . GLN A 1 167 ? 15.759 3.296 -17.536 1.00 94.94 167 GLN A O 1
ATOM 1288 N N . ARG A 1 168 ? 16.062 4.852 -15.931 1.00 96.31 168 ARG A N 1
ATOM 1289 C CA . ARG A 1 168 ? 17.058 5.631 -16.680 1.00 96.31 168 ARG A CA 1
ATOM 1290 C C . ARG A 1 168 ? 18.338 4.825 -16.911 1.00 96.31 168 ARG A C 1
ATOM 1292 O O . ARG A 1 168 ? 18.825 4.773 -18.041 1.00 96.31 168 ARG A O 1
ATOM 1299 N N . ILE A 1 169 ? 18.842 4.143 -15.880 1.00 97.19 169 ILE A N 1
ATOM 1300 C CA . ILE A 1 169 ? 20.021 3.269 -15.992 1.00 97.19 169 ILE A CA 1
ATOM 1301 C C . ILE A 1 169 ? 19.766 2.152 -17.009 1.00 97.19 169 ILE A C 1
ATOM 1303 O O . ILE A 1 169 ? 20.575 1.941 -17.912 1.00 97.19 169 ILE A O 1
ATOM 1307 N N . ASN A 1 170 ? 18.625 1.467 -16.912 1.00 96.50 170 ASN A N 1
ATOM 1308 C CA . ASN A 1 170 ? 18.281 0.382 -17.828 1.00 96.50 170 ASN A CA 1
ATOM 1309 C C . ASN A 1 170 ? 18.199 0.856 -19.287 1.00 96.50 170 ASN A C 1
ATOM 1311 O O . ASN A 1 170 ? 18.722 0.194 -20.181 1.00 96.50 170 ASN A O 1
ATOM 1315 N N . THR A 1 171 ? 17.592 2.021 -19.529 1.00 97.31 171 THR A N 1
ATOM 1316 C CA . THR A 1 171 ? 17.541 2.629 -20.870 1.00 97.31 171 THR A CA 1
ATOM 1317 C C . THR A 1 171 ? 18.946 2.822 -21.431 1.00 97.31 171 THR A C 1
ATOM 1319 O O . THR A 1 171 ? 19.229 2.380 -22.545 1.00 97.31 171 THR A O 1
ATOM 1322 N N . ARG A 1 172 ? 19.860 3.378 -20.628 1.00 97.69 172 ARG A N 1
ATOM 1323 C CA . ARG A 1 172 ? 21.236 3.619 -21.065 1.00 97.69 172 ARG A CA 1
ATOM 1324 C C . ARG A 1 172 ? 22.010 2.329 -21.335 1.00 97.69 172 ARG A C 1
ATOM 1326 O O . ARG A 1 172 ? 22.762 2.259 -22.302 1.00 97.69 172 ARG A O 1
ATOM 1333 N N . ILE A 1 173 ? 21.815 1.296 -20.516 1.00 97.81 173 ILE A N 1
ATOM 1334 C CA . ILE A 1 173 ? 22.425 -0.025 -20.737 1.00 97.81 173 ILE A CA 1
ATOM 1335 C C . ILE A 1 173 ? 21.968 -0.608 -22.078 1.00 97.81 173 ILE A C 1
ATOM 1337 O O . ILE A 1 173 ? 22.793 -1.100 -22.847 1.00 97.81 173 ILE A O 1
ATOM 1341 N N . VAL A 1 174 ? 20.670 -0.529 -22.383 1.00 97.75 174 VAL A N 1
ATOM 1342 C CA . VAL A 1 174 ? 20.116 -1.040 -23.644 1.00 97.75 174 VAL A CA 1
ATOM 1343 C C . VAL A 1 174 ? 20.652 -0.266 -24.850 1.00 97.75 174 VAL A C 1
ATOM 1345 O O . VAL A 1 174 ? 20.955 -0.882 -25.871 1.00 97.75 174 VAL A O 1
ATOM 1348 N N . GLU A 1 175 ? 20.789 1.057 -24.750 1.00 97.25 175 GLU A N 1
ATOM 1349 C CA . GLU A 1 175 ? 21.415 1.880 -25.794 1.00 97.25 175 GLU A CA 1
ATOM 1350 C C . GLU A 1 175 ? 22.857 1.447 -26.067 1.00 97.25 175 GLU A C 1
ATOM 1352 O O . GLU A 1 175 ? 23.178 1.086 -27.197 1.00 97.25 175 GLU A O 1
ATOM 1357 N N . MET A 1 176 ? 23.696 1.388 -25.029 1.00 97.75 176 MET A N 1
ATOM 1358 C CA . MET A 1 176 ? 25.101 0.988 -25.172 1.00 97.75 176 MET A CA 1
ATOM 1359 C C . MET A 1 176 ? 25.238 -0.430 -25.736 1.00 97.75 176 MET A C 1
ATOM 1361 O O . MET A 1 176 ? 26.094 -0.690 -26.578 1.00 97.75 176 MET A O 1
ATOM 1365 N N . ALA A 1 177 ? 24.373 -1.356 -25.316 1.00 97.38 177 ALA A N 1
ATOM 1366 C CA . ALA A 1 177 ? 24.366 -2.714 -25.848 1.00 97.38 177 ALA A CA 1
ATOM 1367 C C . ALA A 1 177 ? 24.019 -2.750 -27.347 1.00 97.38 177 ALA A C 1
ATOM 1369 O O . ALA A 1 177 ? 24.598 -3.540 -28.091 1.00 97.38 177 ALA A O 1
ATOM 1370 N N . ARG A 1 178 ? 23.097 -1.892 -27.808 1.00 96.50 178 ARG A N 1
ATOM 1371 C CA . ARG A 1 178 ? 22.753 -1.769 -29.235 1.00 96.50 178 ARG A CA 1
ATOM 1372 C C . ARG A 1 178 ? 23.889 -1.153 -30.043 1.00 96.50 178 ARG A C 1
ATOM 1374 O O . ARG A 1 178 ? 24.168 -1.645 -31.131 1.00 96.50 178 ARG A O 1
ATOM 1381 N N . GLU A 1 179 ? 24.540 -0.120 -29.515 1.00 96.56 179 GLU A N 1
ATOM 1382 C CA . GLU A 1 179 ? 25.713 0.501 -30.142 1.00 96.56 179 GLU A CA 1
ATOM 1383 C C . GLU A 1 179 ? 26.849 -0.517 -30.307 1.00 96.56 179 GLU A C 1
ATOM 1385 O O . GLU A 1 179 ? 27.371 -0.686 -31.408 1.00 96.56 179 GLU A O 1
ATOM 1390 N N . LEU A 1 180 ? 27.166 -1.271 -29.249 1.00 96.31 180 LEU A N 1
ATOM 1391 C CA . LEU A 1 180 ? 28.181 -2.323 -29.294 1.00 96.31 180 LEU A CA 1
ATOM 1392 C C . LEU A 1 180 ? 27.808 -3.437 -30.283 1.00 96.31 180 LEU A C 1
ATOM 1394 O O . LEU A 1 180 ? 28.644 -3.879 -31.067 1.00 96.31 180 LEU A O 1
ATOM 1398 N N . ALA A 1 181 ? 26.548 -3.879 -30.289 1.00 96.25 181 ALA A N 1
ATOM 1399 C CA . ALA A 1 181 ? 26.085 -4.885 -31.242 1.00 96.25 181 ALA A CA 1
ATOM 1400 C C . ALA A 1 181 ? 26.209 -4.399 -32.698 1.00 96.25 181 ALA A C 1
ATOM 1402 O O . ALA A 1 181 ? 26.609 -5.174 -33.565 1.00 96.25 181 ALA A O 1
ATOM 1403 N N . ALA A 1 182 ? 25.911 -3.125 -32.972 1.00 94.38 182 ALA A N 1
ATOM 1404 C CA . ALA A 1 182 ? 26.076 -2.538 -34.300 1.00 94.38 182 ALA A CA 1
ATOM 1405 C C . ALA A 1 182 ? 27.551 -2.514 -34.737 1.00 94.38 182 ALA A C 1
ATOM 1407 O O . ALA A 1 182 ? 27.850 -2.893 -35.870 1.00 94.38 182 ALA A O 1
ATOM 1408 N N . GLN A 1 183 ? 28.466 -2.151 -33.832 1.00 95.00 183 GLN A N 1
ATOM 1409 C CA . GLN A 1 183 ? 29.911 -2.167 -34.091 1.00 95.00 183 GLN A CA 1
ATOM 1410 C C . GLN A 1 183 ? 30.411 -3.578 -34.419 1.00 95.00 183 GLN A C 1
ATOM 1412 O O . GLN A 1 183 ? 31.058 -3.777 -35.445 1.00 95.00 183 GLN A O 1
ATOM 1417 N N . LEU A 1 184 ? 30.030 -4.580 -33.621 1.00 94.06 184 LEU A N 1
ATOM 1418 C CA . LEU A 1 184 ? 30.420 -5.976 -33.853 1.00 94.06 184 LEU A CA 1
ATOM 1419 C C . LEU A 1 184 ? 29.902 -6.518 -35.197 1.00 94.06 184 LEU A C 1
ATOM 1421 O O . LEU A 1 184 ? 30.602 -7.268 -35.884 1.00 94.06 184 LEU A O 1
ATOM 1425 N N . VAL A 1 185 ? 28.683 -6.140 -35.601 1.00 93.12 185 VAL A N 1
ATOM 1426 C CA . VAL A 1 185 ? 28.121 -6.508 -36.913 1.00 93.12 185 VAL A CA 1
ATOM 1427 C C . VAL A 1 185 ? 28.882 -5.824 -38.048 1.00 93.12 185 VAL A C 1
ATOM 1429 O O . VAL A 1 185 ? 29.176 -6.467 -39.059 1.00 93.12 185 VAL A O 1
ATOM 1432 N N . GLU A 1 186 ? 29.228 -4.545 -37.901 1.00 91.00 186 GLU A N 1
ATOM 1433 C CA . GLU A 1 186 ? 30.006 -3.814 -38.899 1.00 91.00 186 GLU A CA 1
ATOM 1434 C C . GLU A 1 186 ? 31.410 -4.408 -39.074 1.00 91.00 186 GLU A C 1
ATOM 1436 O O . GLU A 1 186 ? 31.834 -4.650 -40.208 1.00 91.00 186 GLU A O 1
ATOM 1441 N N . GLU A 1 187 ? 32.101 -4.703 -37.973 1.00 87.56 187 GLU A N 1
ATOM 1442 C CA . GLU A 1 187 ? 33.406 -5.369 -37.966 1.00 87.56 187 GLU A CA 1
ATOM 1443 C C . GLU A 1 187 ? 33.336 -6.745 -38.634 1.00 87.56 187 GLU A C 1
ATOM 1445 O O . GLU A 1 187 ? 34.133 -7.040 -39.527 1.00 87.56 187 GLU A O 1
ATOM 1450 N N . SER A 1 188 ? 32.326 -7.550 -38.293 1.00 82.94 188 SER A N 1
ATOM 1451 C CA . SER A 1 188 ? 32.105 -8.869 -38.899 1.00 82.94 188 SER A CA 1
ATOM 1452 C C . SER A 1 188 ? 31.826 -8.775 -40.403 1.00 82.94 188 SER A C 1
ATOM 1454 O O . SER A 1 188 ? 32.317 -9.589 -41.183 1.00 82.94 188 SER A O 1
ATOM 1456 N N . CYS A 1 189 ? 31.077 -7.760 -40.845 1.00 79.62 189 CYS A N 1
ATOM 1457 C CA . CYS A 1 189 ? 30.805 -7.535 -42.264 1.00 79.62 189 CYS A CA 1
ATOM 1458 C C . CYS A 1 189 ? 32.037 -7.018 -43.019 1.00 79.62 189 CYS A C 1
ATOM 1460 O O . CYS A 1 189 ? 32.236 -7.378 -44.178 1.00 79.62 189 CYS A O 1
ATOM 1462 N N . ARG A 1 190 ? 32.870 -6.174 -42.396 1.00 76.50 190 ARG A N 1
ATOM 1463 C CA . ARG A 1 190 ? 34.163 -5.759 -42.962 1.00 76.50 190 ARG A CA 1
ATOM 1464 C C . ARG A 1 190 ? 35.093 -6.968 -43.103 1.00 76.50 190 ARG A C 1
ATOM 1466 O O . ARG A 1 190 ? 35.615 -7.179 -44.192 1.00 76.50 190 ARG A O 1
ATOM 1473 N N . ALA A 1 191 ? 35.201 -7.808 -42.074 1.00 74.31 191 ALA A N 1
ATOM 1474 C CA . ALA A 1 191 ? 35.996 -9.035 -42.110 1.00 74.31 191 ALA A CA 1
ATOM 1475 C C . ALA A 1 191 ? 35.491 -10.038 -43.168 1.00 74.31 191 ALA A C 1
ATOM 1477 O O . ALA A 1 191 ? 36.280 -10.539 -43.964 1.00 74.31 191 ALA A O 1
ATOM 1478 N N . GLY A 1 192 ? 34.176 -10.272 -43.257 1.00 64.69 192 GLY A N 1
ATOM 1479 C CA . GLY A 1 192 ? 33.580 -11.167 -44.258 1.00 64.69 192 GLY A CA 1
ATOM 1480 C C . GLY A 1 192 ? 33.721 -10.675 -45.706 1.00 64.69 192 GLY A C 1
ATOM 1481 O O . GLY A 1 192 ? 33.868 -11.486 -46.620 1.00 64.69 192 GLY A O 1
ATOM 1482 N N . ARG A 1 193 ? 33.739 -9.352 -45.931 1.00 57.62 193 ARG A N 1
ATOM 1483 C CA . ARG A 1 193 ? 34.012 -8.759 -47.253 1.00 57.62 193 ARG A CA 1
ATOM 1484 C C . ARG A 1 193 ? 35.481 -8.873 -47.669 1.00 57.62 193 ARG A C 1
ATOM 1486 O O . ARG A 1 193 ? 35.731 -9.026 -48.859 1.00 57.62 193 ARG A O 1
ATOM 1493 N N . CYS A 1 194 ? 36.427 -8.854 -46.727 1.00 52.59 194 CYS A N 1
ATOM 1494 C CA . CYS A 1 194 ? 37.839 -9.107 -47.033 1.00 52.59 194 CYS A CA 1
ATOM 1495 C C . CYS A 1 194 ? 38.068 -10.554 -47.500 1.00 52.59 194 CYS A C 1
ATOM 1497 O O . CYS A 1 194 ? 38.737 -10.768 -48.503 1.00 52.59 194 CYS A O 1
ATOM 1499 N N . VAL A 1 195 ? 37.430 -11.541 -46.859 1.00 55.22 195 VAL A N 1
ATOM 1500 C CA . VAL A 1 195 ? 37.591 -12.965 -47.224 1.00 55.22 195 VAL A CA 1
ATOM 1501 C C . VAL A 1 195 ? 36.945 -13.301 -48.580 1.00 55.22 195 VAL A C 1
ATOM 1503 O O . VAL A 1 195 ? 37.444 -14.150 -49.313 1.00 55.22 195 VAL A O 1
ATOM 1506 N N . ALA A 1 196 ? 35.867 -12.610 -48.970 1.00 54.94 196 ALA A N 1
ATOM 1507 C CA . ALA A 1 196 ? 35.226 -12.808 -50.276 1.00 54.94 196 ALA A CA 1
ATOM 1508 C C . ALA A 1 196 ? 35.981 -12.154 -51.458 1.00 54.94 196 ALA A C 1
ATOM 1510 O O . ALA A 1 196 ? 35.704 -12.485 -52.612 1.00 54.94 196 ALA A O 1
ATOM 1511 N N . GLY A 1 197 ? 36.916 -11.233 -51.191 1.00 52.91 197 GLY A N 1
ATOM 1512 C CA . GLY A 1 197 ? 37.710 -10.536 -52.211 1.00 52.91 197 GLY A CA 1
ATOM 1513 C C . GLY A 1 197 ? 38.982 -11.271 -52.650 1.00 52.91 197 GLY A C 1
ATOM 1514 O O . GLY A 1 197 ? 39.537 -10.944 -53.694 1.00 52.91 197 GLY A O 1
ATOM 1515 N N . GLU A 1 198 ? 39.425 -12.279 -51.896 1.00 48.81 198 GLU A N 1
ATOM 1516 C CA . GLU A 1 198 ? 40.741 -12.920 -52.073 1.00 48.81 198 GLU A CA 1
ATOM 1517 C C . GLU A 1 198 ? 40.679 -14.267 -52.830 1.00 48.81 198 GLU A C 1
ATOM 1519 O O . GLU A 1 198 ? 41.680 -14.954 -52.991 1.00 48.81 198 GLU A O 1
ATOM 1524 N N . GLY A 1 199 ? 39.499 -14.644 -53.343 1.00 52.03 199 GLY A N 1
ATOM 1525 C CA . GLY A 1 199 ? 39.250 -15.930 -54.015 1.00 52.03 199 GLY A CA 1
ATOM 1526 C C . GLY A 1 199 ? 39.087 -15.890 -55.541 1.00 52.03 199 GLY A C 1
ATOM 1527 O O . GLY A 1 199 ? 38.607 -16.868 -56.110 1.00 52.03 199 GLY A O 1
ATOM 1528 N N . ARG A 1 200 ? 39.418 -14.788 -56.232 1.00 48.72 200 ARG A N 1
ATOM 1529 C CA . ARG A 1 200 ? 39.285 -14.695 -57.703 1.00 48.72 200 ARG A CA 1
ATOM 1530 C C . ARG A 1 200 ? 40.573 -14.215 -58.382 1.00 48.72 200 ARG A C 1
ATOM 1532 O O . ARG A 1 200 ? 40.591 -13.169 -59.017 1.00 48.72 200 ARG A O 1
ATOM 1539 N N . MET A 1 201 ? 41.632 -15.009 -58.262 1.00 46.97 201 MET A N 1
ATOM 1540 C CA . MET A 1 201 ? 42.751 -15.048 -59.213 1.00 46.97 201 MET A CA 1
ATOM 1541 C C . MET A 1 201 ? 43.324 -16.470 -59.249 1.00 46.97 201 MET A C 1
ATOM 1543 O O . MET A 1 201 ? 44.302 -16.745 -58.564 1.00 46.97 201 MET A O 1
ATOM 1547 N N . VAL A 1 202 ? 42.703 -17.360 -60.030 1.00 48.25 202 VAL A N 1
ATOM 1548 C CA . VAL A 1 202 ? 43.378 -18.453 -60.757 1.00 48.25 202 VAL A CA 1
ATOM 1549 C C . VAL A 1 202 ? 42.618 -18.675 -62.057 1.00 48.25 202 VAL A C 1
ATOM 1551 O O . VAL A 1 202 ? 41.374 -18.801 -61.975 1.00 48.25 202 VAL A O 1
#

Organism: NCBI:txid335020